Protein AF-A0A2J8AGR5-F1 (afdb_monomer)

pLDDT: mean 71.55, std 21.74, range [37.62, 98.44]

Organism: NCBI:txid47790

Structure (mmCIF, N/CA/C/O backbone):
data_AF-A0A2J8AGR5-F1
#
_entry.id   AF-A0A2J8AGR5-F1
#
loop_
_atom_site.group_PDB
_atom_site.id
_atom_site.type_symbol
_atom_site.label_atom_id
_atom_site.label_alt_id
_atom_site.label_comp_id
_atom_site.label_asym_id
_atom_site.label_entity_id
_atom_site.label_seq_id
_atom_site.pdbx_PDB_ins_code
_atom_site.Cartn_x
_atom_site.Cartn_y
_atom_site.Cartn_z
_atom_site.occupancy
_atom_site.B_iso_or_equiv
_atom_site.auth_seq_id
_atom_site.auth_comp_id
_atom_site.auth_asym_id
_atom_site.auth_atom_id
_atom_site.pdbx_PDB_model_num
ATOM 1 N N . MET A 1 1 ? -5.361 -20.794 -7.717 1.00 69.25 1 MET A N 1
ATOM 2 C CA . MET A 1 1 ? -6.299 -20.063 -6.842 1.00 69.25 1 MET A CA 1
ATOM 3 C C . MET A 1 1 ? -5.503 -18.900 -6.281 1.00 69.25 1 MET A C 1
ATOM 5 O O . MET A 1 1 ? -4.416 -19.164 -5.792 1.00 69.25 1 MET A O 1
ATOM 9 N N . LEU A 1 2 ? -5.941 -17.660 -6.495 1.00 85.06 2 LEU A N 1
ATOM 10 C CA . LEU A 1 2 ? -5.257 -16.478 -5.957 1.00 85.06 2 LEU A CA 1
ATOM 11 C C . LEU A 1 2 ? -5.668 -16.332 -4.493 1.00 85.06 2 LEU A C 1
ATOM 13 O O . LEU A 1 2 ? -6.870 -16.344 -4.221 1.00 85.06 2 LEU A O 1
ATOM 17 N N . ASP A 1 3 ? -4.706 -16.234 -3.579 1.00 92.38 3 ASP A N 1
ATOM 18 C CA . ASP A 1 3 ? -5.007 -15.947 -2.180 1.00 92.38 3 ASP A CA 1
ATOM 19 C C . ASP A 1 3 ? -4.899 -14.443 -1.919 1.00 92.38 3 ASP A C 1
ATOM 21 O O . ASP A 1 3 ? -4.180 -13.721 -2.606 1.00 92.38 3 ASP A O 1
ATOM 25 N N . SER A 1 4 ? -5.632 -13.937 -0.928 1.00 92.44 4 SER A N 1
ATOM 26 C CA . SER A 1 4 ? -5.557 -12.506 -0.622 1.00 92.44 4 SER A CA 1
ATOM 27 C C . SER A 1 4 ? -4.210 -12.105 -0.024 1.00 92.44 4 SER A C 1
ATOM 29 O O . SER A 1 4 ? -3.857 -10.934 -0.114 1.00 92.44 4 SER A O 1
ATOM 31 N N . SER A 1 5 ? -3.491 -13.044 0.609 1.00 93.81 5 SER A N 1
ATOM 32 C CA . SER A 1 5 ? -2.201 -12.757 1.248 1.00 93.81 5 SER A CA 1
ATOM 33 C C . SER A 1 5 ? -1.113 -12.361 0.248 1.00 93.81 5 SER A C 1
ATOM 35 O O . SER A 1 5 ? -0.195 -11.622 0.602 1.00 93.81 5 SER A O 1
ATOM 37 N N . ASP A 1 6 ? -1.269 -12.740 -1.026 1.00 94.38 6 ASP A N 1
ATOM 38 C CA . ASP A 1 6 ? -0.407 -12.294 -2.127 1.00 94.38 6 ASP A CA 1
ATOM 39 C C . ASP A 1 6 ? -0.485 -10.771 -2.361 1.00 94.38 6 ASP A C 1
ATOM 41 O O . ASP A 1 6 ? 0.361 -10.199 -3.047 1.00 94.38 6 ASP A O 1
ATOM 45 N N . TYR A 1 7 ? -1.496 -10.108 -1.790 1.00 97.00 7 TYR A N 1
ATOM 46 C CA . TYR A 1 7 ? -1.761 -8.677 -1.918 1.00 97.00 7 TYR A CA 1
ATOM 47 C C . TYR A 1 7 ? -1.724 -7.948 -0.570 1.00 97.00 7 TYR A C 1
ATOM 49 O O . TYR A 1 7 ? -2.359 -6.899 -0.401 1.00 97.00 7 TYR A O 1
ATOM 57 N N . ASP A 1 8 ? -1.010 -8.500 0.409 1.00 97.56 8 ASP A N 1
ATOM 58 C CA . ASP A 1 8 ? -0.819 -7.854 1.698 1.00 97.56 8 ASP A CA 1
ATOM 59 C C . ASP A 1 8 ? 0.309 -6.820 1.640 1.00 97.56 8 ASP A C 1
ATOM 61 O O . ASP A 1 8 ? 1.436 -7.073 1.216 1.00 97.56 8 ASP A O 1
ATOM 65 N N . CYS A 1 9 ? 0.028 -5.626 2.154 1.00 98.25 9 CYS A N 1
ATOM 66 C CA . CYS A 1 9 ? 1.031 -4.589 2.306 1.00 98.25 9 CYS A CA 1
ATOM 67 C C . CYS A 1 9 ? 2.119 -5.048 3.280 1.00 98.25 9 CYS A C 1
ATOM 69 O O . CYS A 1 9 ? 1.849 -5.251 4.462 1.00 98.25 9 CYS A O 1
ATOM 71 N N . SER A 1 10 ? 3.379 -5.063 2.851 1.00 96.25 10 SER A N 1
ATOM 72 C CA . SER A 1 10 ? 4.482 -5.529 3.702 1.00 96.25 10 SER A CA 1
ATOM 73 C C . SER A 1 10 ? 4.785 -4.644 4.925 1.00 96.25 10 SER A C 1
ATOM 75 O O . SER A 1 10 ? 5.598 -5.018 5.766 1.00 96.25 10 SER A O 1
ATOM 77 N N . ILE A 1 11 ? 4.196 -3.443 5.008 1.00 96.50 11 ILE A N 1
ATOM 78 C CA . ILE A 1 11 ? 4.355 -2.528 6.151 1.00 96.50 11 ILE A CA 1
ATOM 79 C C . ILE A 1 11 ? 3.305 -2.826 7.222 1.00 96.50 11 ILE A C 1
ATOM 81 O O . ILE A 1 11 ? 3.647 -2.936 8.394 1.00 96.50 11 ILE A O 1
ATOM 85 N N . CYS A 1 12 ? 2.028 -2.924 6.836 1.00 96.94 12 CYS A N 1
ATOM 86 C CA . CYS A 1 12 ? 0.931 -3.130 7.789 1.00 96.94 12 CYS A CA 1
ATOM 87 C C . CYS A 1 12 ? 0.424 -4.573 7.872 1.00 96.94 12 CYS A C 1
ATOM 89 O O . CYS A 1 12 ? -0.425 -4.838 8.714 1.00 96.94 12 CYS A O 1
ATOM 91 N N . GLN A 1 13 ? 0.954 -5.475 7.040 1.00 96.50 13 GLN A N 1
ATOM 92 C CA . GLN A 1 13 ? 0.619 -6.902 6.992 1.00 96.50 13 GLN A CA 1
ATOM 93 C C . GLN A 1 13 ? -0.892 -7.130 6.849 1.00 96.50 13 GLN A C 1
ATOM 95 O O . GLN A 1 13 ? -1.508 -7.893 7.583 1.00 96.50 13 GLN A O 1
ATOM 100 N N . SER A 1 14 ? -1.520 -6.367 5.959 1.00 97.31 14 SER A N 1
ATOM 101 C CA . SER A 1 14 ? -2.949 -6.467 5.655 1.00 97.31 14 SER A CA 1
ATOM 102 C C . SER A 1 14 ? -3.178 -6.123 4.193 1.00 97.31 14 SER A C 1
ATOM 104 O O . SER A 1 14 ? -2.362 -5.395 3.615 1.00 97.31 14 SER A O 1
ATOM 106 N N . LEU A 1 15 ? -4.324 -6.544 3.654 1.00 97.94 15 LEU A N 1
ATOM 107 C CA . LEU A 1 15 ? -4.713 -6.286 2.272 1.00 97.94 15 LEU A CA 1
ATOM 108 C C . LEU A 1 15 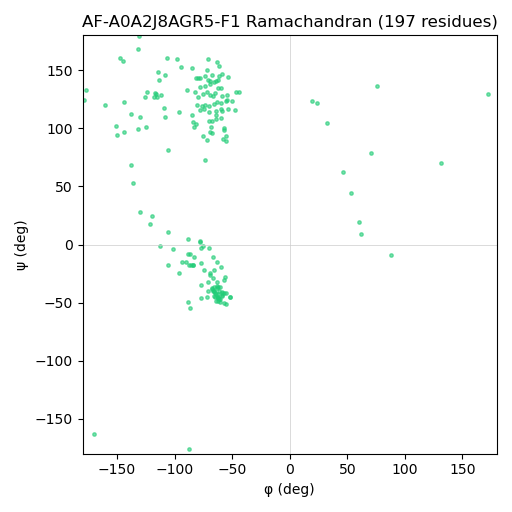? -4.495 -4.817 1.890 1.00 97.94 15 LEU A C 1
ATOM 110 O O . LEU A 1 15 ? -4.892 -3.898 2.620 1.00 97.94 15 LEU A O 1
ATOM 114 N N . LEU A 1 16 ? -3.850 -4.605 0.744 1.00 98.44 16 LEU A N 1
ATOM 115 C CA . LEU A 1 16 ? -3.555 -3.280 0.214 1.00 98.44 16 LEU A CA 1
ATOM 116 C C . LEU A 1 16 ? -4.824 -2.420 0.093 1.00 98.44 16 LEU A C 1
ATOM 118 O O . LEU A 1 16 ? -5.804 -2.801 -0.543 1.00 98.44 16 LEU A O 1
ATOM 122 N N . LEU A 1 17 ? -4.766 -1.205 0.641 1.00 98.06 17 LEU A N 1
ATOM 123 C CA . LEU A 1 17 ? -5.737 -0.143 0.381 1.00 98.06 17 LEU A CA 1
ATOM 124 C C . LEU A 1 17 ? -5.045 1.023 -0.309 1.00 98.06 17 LEU A C 1
ATOM 126 O O . LEU A 1 17 ? -4.014 1.502 0.169 1.00 98.06 17 LEU A O 1
ATOM 130 N N . ASP A 1 18 ? -5.643 1.474 -1.414 1.00 98.25 18 ASP A N 1
ATOM 131 C CA . ASP A 1 18 ? -5.062 2.479 -2.306 1.00 98.25 18 ASP A CA 1
ATOM 132 C C . ASP A 1 18 ? -3.586 2.148 -2.614 1.00 98.25 18 ASP A C 1
ATOM 134 O O . ASP A 1 18 ? -2.679 2.878 -2.203 1.00 98.25 18 ASP A O 1
ATOM 138 N N . PRO A 1 19 ? -3.331 0.995 -3.265 1.00 98.38 19 PRO A N 1
ATOM 139 C CA . PRO A 1 19 ? -1.990 0.478 -3.486 1.00 98.38 19 PRO A CA 1
ATOM 140 C C . PRO A 1 19 ? -1.135 1.452 -4.289 1.00 98.38 19 PRO A C 1
ATOM 142 O O . PRO A 1 19 ? -1.540 1.957 -5.333 1.00 98.38 19 PRO A O 1
ATOM 145 N N . VAL A 1 20 ? 0.089 1.652 -3.833 1.00 98.25 20 VAL A N 1
ATOM 146 C CA . VAL A 1 20 ? 1.143 2.414 -4.489 1.00 98.25 20 VAL A CA 1
ATOM 147 C C . VAL A 1 20 ? 2.223 1.437 -4.919 1.00 98.25 20 VAL A C 1
ATOM 149 O O . VAL A 1 20 ? 2.709 0.678 -4.085 1.00 98.25 20 VAL A O 1
ATOM 152 N N . VAL A 1 21 ? 2.628 1.485 -6.189 1.00 97.56 21 VAL A N 1
ATOM 153 C CA . VAL A 1 21 ? 3.670 0.605 -6.739 1.00 97.56 21 VAL A CA 1
ATOM 154 C C . VAL A 1 21 ? 4.920 1.429 -7.017 1.00 97.56 21 VAL A C 1
ATOM 156 O O . VAL A 1 21 ? 4.898 2.361 -7.821 1.00 97.56 21 VAL A O 1
ATOM 159 N N . GLY A 1 22 ? 6.018 1.103 -6.337 1.00 96.12 22 GLY A N 1
ATOM 160 C CA . GLY A 1 22 ? 7.305 1.742 -6.600 1.00 96.12 22 GLY A CA 1
ATOM 161 C C . GLY A 1 22 ? 7.899 1.296 -7.944 1.00 96.12 22 GLY A C 1
ATOM 162 O O . GLY A 1 22 ? 7.588 0.204 -8.417 1.00 96.12 22 GLY A O 1
ATOM 163 N N . PRO A 1 23 ? 8.843 2.054 -8.534 1.00 96.56 23 PRO A N 1
ATOM 164 C CA . PRO A 1 23 ? 9.552 1.634 -9.752 1.00 96.56 23 PRO A CA 1
ATOM 165 C C . PRO A 1 23 ? 10.329 0.317 -9.575 1.00 96.56 23 PRO A C 1
ATOM 167 O O . PRO A 1 23 ? 10.651 -0.357 -10.545 1.00 96.56 23 PRO A O 1
ATOM 170 N N . CYS A 1 24 ? 10.610 -0.074 -8.329 1.00 97.44 24 CYS A N 1
ATOM 171 C CA . CYS A 1 24 ? 11.187 -1.368 -7.976 1.00 97.44 24 CYS A CA 1
ATOM 172 C C . CYS A 1 24 ? 10.195 -2.548 -7.997 1.00 97.44 24 CYS A C 1
ATOM 174 O O . CYS A 1 24 ? 10.607 -3.664 -7.704 1.00 97.44 24 CYS A O 1
ATOM 176 N N . GLY A 1 25 ? 8.909 -2.309 -8.267 1.00 96.62 25 GLY A N 1
ATOM 177 C CA . GLY A 1 25 ? 7.865 -3.335 -8.344 1.00 96.62 25 GLY A CA 1
ATOM 178 C C . GLY A 1 25 ? 7.170 -3.688 -7.026 1.00 96.62 25 GLY A C 1
ATOM 179 O O . GLY A 1 25 ? 6.165 -4.379 -7.069 1.00 96.62 25 GLY A O 1
ATOM 180 N N . HIS A 1 26 ? 7.655 -3.208 -5.877 1.00 97.81 26 HIS A N 1
ATOM 181 C CA . HIS A 1 26 ? 7.002 -3.437 -4.584 1.00 97.81 26 HIS A CA 1
ATOM 182 C C . HIS A 1 26 ? 5.816 -2.502 -4.344 1.00 97.81 26 HIS A C 1
ATOM 184 O O . HIS A 1 26 ? 5.879 -1.305 -4.654 1.00 97.81 26 HIS A O 1
ATOM 190 N N . ASP A 1 27 ? 4.792 -3.054 -3.709 1.00 97.56 27 ASP A N 1
ATOM 191 C CA . ASP A 1 27 ? 3.504 -2.434 -3.440 1.00 97.56 27 ASP A CA 1
ATOM 192 C C . ASP A 1 27 ? 3.250 -2.189 -1.942 1.00 97.56 27 ASP A C 1
ATOM 194 O O . ASP A 1 27 ? 3.628 -2.956 -1.055 1.00 97.56 27 ASP A O 1
ATOM 198 N N . PHE A 1 28 ? 2.624 -1.049 -1.647 1.00 98.38 28 PHE A N 1
ATOM 199 C CA . PHE A 1 28 ? 2.307 -0.615 -0.286 1.00 98.38 28 PHE A CA 1
ATOM 200 C C . PHE A 1 28 ? 0.978 0.135 -0.258 1.00 98.38 28 PHE A C 1
ATOM 202 O O . PHE A 1 28 ? 0.585 0.734 -1.256 1.00 98.38 28 PHE A O 1
ATOM 209 N N . CYS A 1 29 ? 0.308 0.207 0.894 1.00 98.44 29 CYS A N 1
ATOM 210 C CA . CYS A 1 29 ? -0.802 1.149 1.051 1.00 98.44 29 CYS A CA 1
ATOM 211 C C . CYS A 1 29 ? -0.282 2.590 0.937 1.00 98.44 29 CYS A C 1
ATOM 213 O O . CYS A 1 29 ? 0.752 2.913 1.535 1.00 98.44 29 CYS A O 1
ATOM 215 N N . ALA A 1 30 ? -1.031 3.479 0.278 1.00 97.38 30 ALA A N 1
ATOM 216 C CA . ALA A 1 30 ? -0.670 4.897 0.167 1.00 97.38 30 ALA A CA 1
ATOM 217 C C . ALA A 1 30 ? -0.359 5.539 1.532 1.00 97.38 30 ALA A C 1
ATOM 219 O O . ALA A 1 30 ? 0.667 6.196 1.708 1.00 97.38 30 ALA A O 1
ATOM 220 N N . ALA A 1 31 ? -1.199 5.279 2.538 1.00 96.25 31 ALA A N 1
ATOM 221 C CA . ALA A 1 31 ? -0.989 5.793 3.892 1.00 96.25 31 ALA A CA 1
ATOM 222 C C . ALA A 1 31 ? 0.296 5.252 4.548 1.00 96.25 31 ALA A C 1
ATOM 224 O O . ALA A 1 31 ? 0.967 5.976 5.282 1.00 96.25 31 ALA A O 1
ATOM 225 N N . CYS A 1 32 ? 0.657 3.993 4.282 1.00 96.88 32 CYS A N 1
ATOM 226 C CA . CYS A 1 32 ? 1.835 3.362 4.873 1.00 96.88 32 CYS A CA 1
ATOM 227 C C . CYS A 1 32 ? 3.131 3.932 4.294 1.00 96.88 32 CYS A C 1
ATOM 229 O O . CYS A 1 32 ? 4.040 4.263 5.055 1.00 96.88 32 CYS A O 1
ATOM 231 N N . ILE A 1 33 ? 3.213 4.091 2.970 1.00 95.88 33 ILE A N 1
ATOM 232 C CA . ILE A 1 33 ? 4.413 4.660 2.348 1.00 95.88 33 ILE A CA 1
ATOM 233 C C . ILE A 1 33 ? 4.551 6.161 2.638 1.00 95.88 33 ILE A C 1
ATOM 235 O O . ILE A 1 33 ? 5.666 6.647 2.829 1.00 95.88 33 ILE A O 1
ATOM 239 N N . LEU A 1 34 ? 3.435 6.885 2.776 1.00 93.69 34 LEU A N 1
ATOM 240 C CA . LEU A 1 34 ? 3.453 8.281 3.207 1.00 93.69 34 LEU A CA 1
ATOM 241 C C . LEU A 1 34 ? 3.989 8.409 4.640 1.00 93.69 34 LEU A C 1
ATOM 243 O O . LEU A 1 34 ? 4.911 9.186 4.877 1.00 93.69 34 LEU A O 1
ATOM 247 N N . ALA A 1 35 ? 3.492 7.600 5.580 1.00 93.38 35 ALA A N 1
ATOM 248 C CA . ALA A 1 35 ? 4.001 7.588 6.951 1.00 93.38 35 ALA A CA 1
ATOM 249 C C . ALA A 1 35 ? 5.490 7.205 7.026 1.00 93.38 35 ALA A C 1
ATOM 251 O O . ALA A 1 35 ? 6.228 7.769 7.833 1.00 93.38 35 ALA A O 1
ATOM 252 N N . TRP A 1 36 ? 5.939 6.281 6.171 1.00 92.81 36 TRP A N 1
ATOM 253 C CA . TRP A 1 36 ? 7.353 5.933 6.025 1.00 92.81 36 TRP A CA 1
ATOM 254 C C . TRP A 1 36 ? 8.189 7.125 5.540 1.00 92.81 36 TRP A C 1
ATOM 256 O O . TRP A 1 36 ? 9.242 7.417 6.107 1.00 92.81 36 TRP A O 1
ATOM 266 N N . SER A 1 37 ? 7.699 7.857 4.535 1.00 89.69 37 SER A N 1
ATOM 267 C CA . SER A 1 37 ? 8.383 9.048 4.021 1.00 89.69 37 SER A CA 1
ATOM 268 C C . SER A 1 37 ? 8.495 10.167 5.055 1.00 89.69 37 SER A C 1
ATOM 270 O O . SER A 1 37 ? 9.552 10.783 5.156 1.00 89.69 37 SER A O 1
ATOM 272 N N . ALA A 1 38 ? 7.464 10.365 5.883 1.00 88.88 38 ALA A N 1
ATOM 273 C CA . ALA A 1 38 ? 7.454 11.385 6.930 1.00 88.88 38 ALA A CA 1
ATOM 274 C C . ALA A 1 38 ? 8.480 11.115 8.046 1.00 88.88 38 ALA A C 1
ATOM 276 O O . ALA A 1 38 ? 8.985 12.048 8.662 1.00 88.88 38 ALA A O 1
ATOM 277 N N . GLN A 1 39 ? 8.807 9.845 8.301 1.00 85.31 39 GLN A N 1
ATOM 278 C CA . GLN A 1 39 ? 9.798 9.444 9.307 1.00 85.31 39 GLN A CA 1
ATOM 279 C C . GLN A 1 39 ? 11.240 9.480 8.777 1.00 85.31 39 GLN A C 1
ATOM 281 O O . GLN A 1 39 ? 12.194 9.471 9.556 1.00 85.31 39 GLN A O 1
ATOM 286 N N . SER A 1 40 ? 11.427 9.503 7.456 1.00 79.88 40 SER A N 1
ATOM 287 C CA . SER A 1 40 ? 12.750 9.479 6.842 1.00 79.88 40 SER A CA 1
ATOM 288 C C . SER A 1 40 ? 13.345 10.886 6.770 1.00 79.88 40 SER A C 1
ATOM 290 O O . SER A 1 40 ? 13.019 11.665 5.882 1.00 79.88 40 SER A O 1
ATOM 292 N N . SER A 1 41 ? 14.315 11.185 7.637 1.00 73.62 41 SER A N 1
ATOM 293 C CA . SER A 1 41 ? 15.107 12.429 7.589 1.00 73.62 41 SER A CA 1
ATOM 294 C C . SER A 1 41 ? 16.084 12.512 6.403 1.00 73.62 41 SER A C 1
ATOM 296 O O . SER A 1 41 ? 16.784 13.510 6.231 1.00 73.62 41 SER A O 1
ATOM 298 N N . LYS A 1 42 ? 16.177 11.457 5.581 1.00 72.19 42 LYS A N 1
ATOM 299 C CA . LYS A 1 42 ? 17.089 11.400 4.433 1.00 72.19 42 LYS A CA 1
ATOM 300 C C . LYS A 1 42 ? 16.560 12.181 3.237 1.00 72.19 42 LYS A C 1
ATOM 302 O O . LYS A 1 42 ? 15.389 12.103 2.888 1.00 72.19 42 LYS A O 1
ATOM 307 N N . SER A 1 43 ? 17.496 12.817 2.529 1.00 66.69 43 SER A N 1
ATOM 308 C CA . SER A 1 43 ? 17.246 13.523 1.264 1.00 66.69 43 SER A CA 1
ATOM 309 C C . SER A 1 43 ? 16.600 12.633 0.186 1.00 66.69 43 SER A C 1
ATOM 311 O O . SER A 1 43 ? 15.847 13.140 -0.646 1.00 66.69 43 SER A O 1
ATOM 313 N N . ALA A 1 44 ? 16.839 11.314 0.233 1.00 74.81 44 ALA A N 1
ATOM 314 C CA . ALA A 1 44 ? 16.262 10.327 -0.677 1.00 74.81 44 ALA A CA 1
ATOM 315 C C . ALA A 1 44 ? 15.337 9.343 0.058 1.00 74.81 44 ALA A C 1
ATOM 317 O O . ALA A 1 44 ? 15.754 8.691 1.021 1.00 74.81 44 ALA A O 1
ATOM 318 N N . LEU A 1 45 ? 14.101 9.209 -0.436 1.00 87.38 45 LEU A N 1
ATOM 319 C CA . LEU A 1 45 ? 13.150 8.189 -0.001 1.00 87.38 45 LEU A CA 1
ATOM 320 C C . LEU A 1 45 ? 13.562 6.833 -0.589 1.00 87.38 45 LEU A C 1
ATOM 322 O O . LEU A 1 45 ? 13.803 6.719 -1.788 1.00 87.38 45 LEU A O 1
ATOM 326 N N . GLY A 1 46 ? 13.655 5.805 0.251 1.00 92.75 46 GLY A N 1
ATOM 327 C CA . GLY A 1 46 ? 13.985 4.443 -0.173 1.00 92.75 46 GLY A CA 1
ATOM 328 C C . GLY A 1 46 ? 12.828 3.478 0.053 1.00 92.75 46 GLY A C 1
ATOM 329 O O . GLY A 1 46 ? 12.075 3.625 1.016 1.00 92.75 46 GLY A O 1
ATOM 330 N N . CYS A 1 47 ? 12.716 2.468 -0.810 1.00 95.62 47 CYS A N 1
ATOM 331 C CA . CYS A 1 47 ? 11.760 1.375 -0.663 1.00 95.62 47 CYS A CA 1
ATOM 332 C C . CYS A 1 47 ? 11.991 0.631 0.668 1.00 95.62 47 CYS A C 1
ATOM 334 O O . CYS A 1 47 ? 13.116 0.180 0.904 1.00 95.62 47 CYS A O 1
ATOM 336 N N . PRO A 1 48 ? 10.959 0.444 1.513 1.00 94.62 48 PRO A N 1
ATOM 337 C CA . PRO A 1 48 ? 11.079 -0.290 2.776 1.00 94.62 48 PRO A CA 1
ATOM 338 C C . PRO A 1 48 ? 11.593 -1.730 2.627 1.00 94.62 48 PRO A C 1
ATOM 340 O O . PRO A 1 48 ? 12.273 -2.229 3.518 1.00 94.62 48 PRO A O 1
ATOM 343 N N . LEU A 1 49 ? 11.301 -2.387 1.497 1.00 95.38 49 LEU A N 1
ATOM 344 C CA . LEU A 1 49 ? 11.668 -3.785 1.253 1.00 95.38 49 LEU A CA 1
ATOM 345 C C . LEU A 1 49 ? 13.071 -3.938 0.666 1.00 95.38 49 LEU A C 1
ATOM 347 O O . LEU A 1 49 ? 13.910 -4.650 1.214 1.00 95.38 49 LEU A O 1
ATOM 351 N N . CYS A 1 50 ? 13.348 -3.260 -0.449 1.00 96.50 50 CYS A N 1
ATOM 352 C CA . CYS A 1 50 ? 14.580 -3.478 -1.212 1.00 96.50 50 CYS A CA 1
ATOM 353 C C . CYS A 1 50 ? 15.554 -2.298 -1.194 1.00 96.50 50 CYS A C 1
ATOM 355 O O . CYS A 1 50 ? 16.624 -2.386 -1.790 1.00 96.50 50 CYS A O 1
ATOM 357 N N . ARG A 1 51 ? 15.201 -1.191 -0.525 1.00 93.75 51 ARG A N 1
ATOM 358 C CA . ARG A 1 51 ? 16.006 0.042 -0.415 1.00 93.75 51 ARG A CA 1
ATOM 359 C C . ARG A 1 51 ? 16.295 0.755 -1.740 1.00 93.75 51 ARG A C 1
ATOM 361 O O . ARG A 1 51 ? 17.066 1.711 -1.745 1.00 93.75 51 ARG A O 1
ATOM 368 N N . ALA A 1 52 ? 15.671 0.333 -2.841 1.00 95.25 52 ALA A N 1
ATOM 369 C CA . ALA A 1 52 ? 15.735 1.046 -4.113 1.00 95.25 52 ALA A CA 1
ATOM 370 C C . ALA A 1 52 ? 15.205 2.484 -3.951 1.00 95.25 52 ALA A C 1
ATOM 372 O O . ALA A 1 52 ? 14.293 2.697 -3.144 1.00 95.25 52 ALA A O 1
ATOM 373 N N . PRO A 1 53 ? 15.753 3.464 -4.689 1.00 93.56 53 PRO A N 1
ATOM 374 C CA . PRO A 1 53 ? 15.284 4.840 -4.617 1.00 93.56 53 PRO A CA 1
ATOM 375 C C . PRO A 1 53 ? 13.821 4.926 -5.062 1.00 93.56 53 PRO A C 1
ATOM 377 O O . PRO A 1 53 ? 13.429 4.339 -6.071 1.00 93.56 53 PRO A O 1
ATOM 380 N N . LEU A 1 54 ? 13.023 5.661 -4.296 1.00 93.75 54 LEU A N 1
ATOM 381 C CA . LEU A 1 54 ? 11.645 5.991 -4.623 1.00 93.75 54 LEU A CA 1
ATOM 382 C C . LEU A 1 54 ? 11.541 7.477 -4.992 1.00 93.75 54 LEU A C 1
ATOM 384 O O . LEU A 1 54 ? 12.255 8.303 -4.412 1.00 93.75 54 LEU A O 1
ATOM 388 N N . PRO A 1 55 ? 10.655 7.839 -5.935 1.00 91.69 55 PRO A N 1
ATOM 389 C CA . PRO A 1 55 ? 10.342 9.237 -6.194 1.00 91.69 55 PRO A CA 1
ATOM 390 C C . PRO A 1 55 ? 9.706 9.885 -4.954 1.00 91.69 55 PRO A C 1
ATOM 392 O O . PRO A 1 55 ? 9.149 9.199 -4.095 1.00 91.69 55 PRO A O 1
ATOM 395 N N . ARG A 1 56 ? 9.797 11.219 -4.856 1.00 86.38 56 ARG A N 1
ATOM 396 C CA . ARG A 1 56 ? 9.190 11.980 -3.745 1.00 86.38 56 ARG A CA 1
ATOM 397 C C . ARG A 1 56 ? 7.669 11.853 -3.723 1.00 86.38 56 ARG A C 1
ATOM 399 O O . ARG A 1 56 ? 7.075 11.857 -2.652 1.00 86.38 56 ARG A O 1
ATOM 406 N N . GLU A 1 57 ? 7.074 11.722 -4.902 1.00 89.62 57 GLU A N 1
ATOM 407 C CA . GLU A 1 57 ? 5.643 11.555 -5.098 1.00 89.62 57 GLU A CA 1
ATOM 408 C C . GLU A 1 57 ? 5.385 10.197 -5.736 1.00 89.62 57 GLU A C 1
ATOM 410 O O . GLU A 1 57 ? 6.015 9.818 -6.725 1.00 89.62 57 GLU A O 1
ATOM 415 N N . LEU A 1 58 ? 4.455 9.455 -5.148 1.00 93.25 58 LEU A N 1
ATOM 416 C CA . LEU A 1 58 ? 4.031 8.154 -5.629 1.00 93.25 58 LEU A CA 1
ATOM 417 C C . LEU A 1 58 ? 2.515 8.170 -5.812 1.00 93.25 58 LEU A C 1
ATOM 419 O O . LEU A 1 58 ? 1.775 8.522 -4.894 1.00 93.25 58 LEU A O 1
ATOM 423 N N . GLY A 1 59 ? 2.063 7.782 -7.002 1.00 96.00 59 GLY A N 1
ATOM 424 C CA . GLY A 1 59 ? 0.645 7.692 -7.331 1.00 96.00 59 GLY A CA 1
ATOM 425 C C . GLY A 1 59 ? 0.028 6.360 -6.911 1.00 96.00 59 GLY A C 1
ATOM 426 O O . GLY A 1 59 ? 0.695 5.323 -6.888 1.00 96.00 59 GLY A O 1
ATOM 427 N N . VAL A 1 60 ? -1.274 6.385 -6.627 1.00 98.12 60 VAL A N 1
ATOM 428 C CA . VAL A 1 60 ? -2.065 5.164 -6.439 1.00 98.12 60 VAL A CA 1
ATOM 429 C C . VAL A 1 60 ? -2.200 4.441 -7.779 1.00 98.12 60 VAL A C 1
ATOM 431 O O . VAL A 1 60 ? -2.624 5.022 -8.779 1.00 98.12 60 VAL A O 1
ATOM 434 N N . CYS A 1 61 ? -1.875 3.152 -7.798 1.00 98.12 61 CYS A N 1
ATOM 435 C CA . CYS A 1 61 ? -2.081 2.274 -8.938 1.00 98.12 61 CYS A CA 1
ATOM 436 C C . CYS A 1 61 ? -3.565 1.908 -9.041 1.00 98.12 61 CYS A C 1
ATOM 438 O O . CYS A 1 61 ? -4.039 0.949 -8.430 1.00 98.12 61 CYS A O 1
ATOM 440 N N . VAL A 1 62 ? -4.297 2.685 -9.840 1.00 98.38 62 VAL A N 1
ATOM 441 C CA . VAL A 1 62 ? -5.742 2.522 -10.070 1.00 98.38 62 VAL A CA 1
ATOM 442 C C . VAL A 1 62 ? -6.094 1.089 -10.483 1.00 98.38 62 VAL A C 1
ATOM 444 O O . VAL A 1 62 ? -6.978 0.484 -9.886 1.00 98.38 62 VAL A O 1
ATOM 447 N N . ARG A 1 63 ? -5.324 0.506 -11.412 1.00 98.44 63 ARG A N 1
ATOM 448 C CA . ARG A 1 63 ? -5.531 -0.870 -11.887 1.00 98.44 63 ARG A CA 1
ATOM 449 C C . ARG A 1 63 ? -5.452 -1.909 -10.771 1.00 98.44 63 ARG A C 1
ATOM 451 O O . ARG A 1 63 ? -6.253 -2.840 -10.744 1.00 98.44 63 ARG A O 1
ATOM 458 N N . LEU A 1 64 ? -4.476 -1.780 -9.870 1.00 98.06 64 LEU A N 1
ATOM 459 C CA . LEU A 1 64 ? -4.325 -2.726 -8.766 1.00 98.06 64 LEU A CA 1
ATOM 460 C C . LEU A 1 64 ? -5.451 -2.538 -7.745 1.00 98.06 64 LEU A C 1
ATOM 462 O O . LEU A 1 64 ? -6.022 -3.525 -7.303 1.00 98.06 64 LEU A O 1
ATOM 466 N N . ARG A 1 65 ? -5.844 -1.295 -7.442 1.00 98.31 65 ARG A N 1
ATOM 467 C CA . ARG A 1 65 ? -7.003 -1.016 -6.577 1.00 98.31 65 ARG A CA 1
ATOM 468 C C . ARG A 1 65 ? -8.279 -1.687 -7.090 1.00 98.31 65 ARG A C 1
ATOM 470 O O . ARG A 1 65 ? -8.924 -2.402 -6.334 1.00 98.31 65 ARG A O 1
ATOM 477 N N . GLU A 1 66 ? -8.608 -1.486 -8.364 1.00 98.38 66 GLU A N 1
ATOM 478 C CA . GLU A 1 66 ? -9.796 -2.080 -8.994 1.00 98.38 66 GLU A CA 1
ATOM 479 C C . GLU A 1 66 ? -9.727 -3.611 -8.984 1.00 98.38 66 GLU A C 1
ATOM 481 O O . GLU A 1 66 ? -10.709 -4.281 -8.678 1.00 98.38 66 GLU A O 1
ATOM 486 N N . THR A 1 67 ? -8.543 -4.175 -9.242 1.00 98.00 67 THR A N 1
ATOM 487 C CA . THR A 1 67 ? -8.323 -5.626 -9.169 1.00 98.00 67 THR A CA 1
ATOM 488 C C . THR A 1 67 ? -8.634 -6.167 -7.772 1.00 98.00 67 THR A C 1
ATOM 490 O O . THR A 1 67 ? -9.316 -7.180 -7.649 1.00 98.00 67 THR A O 1
ATOM 493 N N . LEU A 1 68 ? -8.192 -5.488 -6.711 1.00 98.12 68 LEU A N 1
ATOM 494 C CA . LEU A 1 68 ? -8.466 -5.905 -5.331 1.00 98.12 68 LEU A CA 1
ATOM 495 C C . LEU A 1 68 ? -9.949 -5.789 -4.971 1.00 98.12 68 LEU A C 1
ATOM 497 O O . LEU A 1 68 ? -10.476 -6.652 -4.272 1.00 98.12 68 LEU A O 1
ATOM 501 N N . GLU A 1 69 ? -10.627 -4.753 -5.466 1.00 98.00 69 GLU A N 1
ATOM 502 C CA . GLU A 1 69 ? -12.066 -4.557 -5.267 1.00 98.00 69 GLU A CA 1
ATOM 503 C C . GLU A 1 69 ? -12.898 -5.645 -5.956 1.00 98.00 69 GLU A C 1
ATOM 505 O O . GLU A 1 69 ? -13.891 -6.098 -5.390 1.00 98.00 69 GLU A O 1
ATOM 510 N N . VAL A 1 70 ? -12.471 -6.115 -7.131 1.00 97.81 70 VAL A N 1
ATOM 511 C CA . VAL A 1 70 ? -13.141 -7.206 -7.856 1.00 97.81 70 VAL A CA 1
ATOM 512 C C . VAL A 1 70 ? -12.829 -8.574 -7.247 1.00 97.81 70 VAL A C 1
ATOM 514 O O . VAL A 1 70 ? -13.737 -9.384 -7.072 1.00 97.81 70 VAL A O 1
ATOM 517 N N . LEU A 1 71 ? -11.561 -8.854 -6.932 1.00 97.12 71 LEU A N 1
ATOM 518 C CA . LEU A 1 71 ? -11.139 -10.176 -6.459 1.00 97.12 71 LEU A CA 1
ATOM 519 C C . LEU A 1 71 ? -11.503 -10.428 -4.990 1.00 97.12 71 LEU A C 1
ATOM 521 O O . LEU A 1 71 ? -11.834 -11.556 -4.629 1.00 97.12 71 LEU A O 1
ATOM 525 N N . PHE A 1 72 ? -11.454 -9.397 -4.139 1.00 97.94 72 PHE A N 1
ATOM 526 C CA . PHE A 1 72 ? -11.621 -9.533 -2.688 1.00 97.94 72 PHE A CA 1
ATOM 527 C C . PHE A 1 72 ? -12.542 -8.454 -2.083 1.00 97.94 72 PHE A C 1
ATOM 529 O O . PHE A 1 72 ? -12.168 -7.809 -1.096 1.00 97.94 72 PHE A O 1
ATOM 536 N N . PRO A 1 73 ? -13.773 -8.263 -2.601 1.00 97.50 73 PRO A N 1
ATOM 537 C CA . PRO A 1 73 ? -14.649 -7.153 -2.211 1.00 97.50 73 PRO A CA 1
ATOM 538 C C . PRO A 1 73 ? -14.935 -7.106 -0.704 1.00 97.50 73 PRO A C 1
ATOM 540 O O . PRO A 1 73 ? -14.895 -6.038 -0.092 1.00 97.50 73 PRO A O 1
ATOM 543 N N . GLN A 1 74 ? -15.174 -8.266 -0.082 1.00 97.62 74 GLN A N 1
ATOM 544 C CA . GLN A 1 74 ? -15.461 -8.359 1.354 1.00 97.62 74 GLN A CA 1
ATOM 545 C C . GLN A 1 74 ? -14.263 -7.925 2.209 1.00 97.62 74 GLN A C 1
ATOM 547 O O . GLN A 1 74 ? -14.428 -7.117 3.121 1.00 97.62 74 GLN A O 1
ATOM 552 N N . LYS A 1 75 ? -13.051 -8.389 1.875 1.00 97.62 75 LYS A N 1
ATOM 553 C CA . LYS A 1 75 ? -11.829 -8.041 2.618 1.00 97.62 75 LYS A CA 1
ATOM 554 C C . LYS A 1 75 ? -11.471 -6.565 2.464 1.00 97.62 75 LYS A C 1
ATOM 556 O O . LYS A 1 75 ? -11.064 -5.926 3.430 1.00 97.62 75 LYS A O 1
ATOM 561 N N . VAL A 1 76 ? -11.667 -5.993 1.273 1.00 98.31 76 VAL A N 1
ATOM 562 C CA . VAL A 1 76 ? -11.486 -4.548 1.059 1.00 98.31 76 VAL A CA 1
ATOM 563 C C . VAL A 1 76 ? -12.476 -3.748 1.911 1.00 98.31 76 VAL A C 1
ATOM 565 O O . VAL A 1 76 ? -12.074 -2.787 2.568 1.00 98.31 76 VAL A O 1
ATOM 568 N N . ALA A 1 77 ? -13.755 -4.136 1.935 1.00 98.25 77 ALA A N 1
ATOM 569 C CA . ALA A 1 77 ? -14.779 -3.450 2.722 1.00 98.25 77 ALA A CA 1
ATOM 570 C C . ALA A 1 77 ? -14.491 -3.504 4.232 1.00 98.25 77 ALA A C 1
ATOM 572 O O . ALA A 1 77 ? -14.536 -2.470 4.903 1.00 98.25 77 ALA A O 1
ATOM 573 N N . GLU A 1 78 ? -14.134 -4.680 4.751 1.00 97.75 78 GLU A N 1
ATOM 574 C CA . GLU A 1 78 ? -13.720 -4.869 6.144 1.00 97.75 78 GLU A CA 1
ATOM 575 C C . GLU A 1 78 ? -12.523 -3.979 6.484 1.00 97.75 78 GLU A C 1
ATOM 577 O O . GLU A 1 78 ? -12.583 -3.165 7.408 1.00 97.75 78 GLU A O 1
ATOM 582 N N . ARG A 1 79 ? -11.475 -4.022 5.656 1.00 97.31 79 ARG A N 1
ATOM 583 C CA . ARG A 1 79 ? -10.268 -3.230 5.882 1.00 97.31 79 ARG A CA 1
ATOM 584 C C . ARG A 1 79 ? -10.534 -1.722 5.861 1.00 97.31 79 ARG A C 1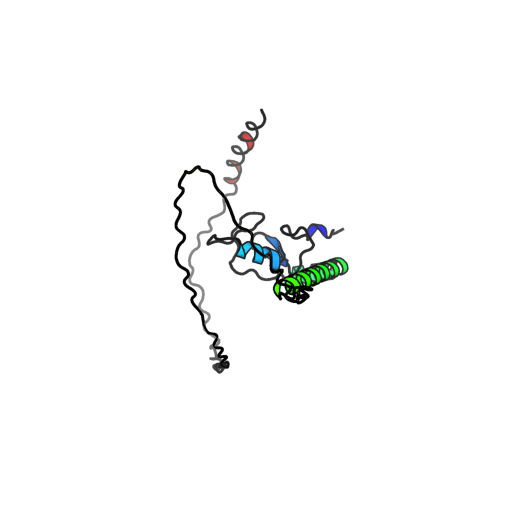
ATOM 586 O O . ARG A 1 79 ? -9.928 -0.971 6.632 1.00 97.31 79 ARG A O 1
ATOM 593 N N . ARG A 1 80 ? -11.442 -1.250 4.998 1.00 97.25 80 ARG A N 1
ATOM 594 C CA . ARG A 1 80 ? -11.876 0.160 4.964 1.00 97.25 80 ARG A CA 1
ATOM 595 C C . ARG A 1 80 ? -12.611 0.547 6.252 1.00 97.25 80 ARG A C 1
ATOM 597 O O . ARG A 1 80 ? -12.327 1.618 6.793 1.00 97.25 80 ARG A O 1
ATOM 604 N N . LYS A 1 81 ? -13.488 -0.322 6.767 1.00 97.69 81 LYS A N 1
ATOM 605 C CA . LYS A 1 81 ? -14.207 -0.116 8.033 1.00 97.69 81 LYS A CA 1
ATOM 606 C C . LYS A 1 81 ? -13.245 -0.024 9.221 1.00 97.69 81 LYS A C 1
ATOM 608 O O . LYS A 1 81 ? -13.296 0.964 9.948 1.00 97.69 81 LYS A O 1
ATOM 613 N N . GLU A 1 82 ? -12.303 -0.960 9.348 1.00 95.94 82 GLU A N 1
ATOM 614 C CA . GLU A 1 82 ? -11.270 -0.934 10.398 1.00 95.94 82 GLU A CA 1
ATOM 615 C C . GLU A 1 82 ? -10.474 0.382 10.399 1.00 95.94 82 GLU A C 1
ATOM 617 O O . GLU A 1 82 ? -10.168 0.962 11.445 1.00 95.94 82 GLU A O 1
ATOM 622 N N . LEU A 1 83 ? -10.116 0.884 9.210 1.00 94.88 83 LEU A N 1
ATOM 623 C CA . LEU A 1 83 ? -9.417 2.162 9.083 1.00 94.88 83 LEU A CA 1
ATOM 624 C C . LEU A 1 83 ? -10.292 3.344 9.500 1.00 94.88 83 LEU A C 1
ATOM 626 O O . LEU A 1 83 ? -9.776 4.275 10.117 1.00 94.88 83 LEU A O 1
ATOM 630 N N . GLN A 1 84 ? -11.575 3.340 9.144 1.00 94.88 84 GLN A N 1
ATOM 631 C CA . GLN A 1 84 ? -12.513 4.399 9.511 1.00 94.88 84 GLN A CA 1
ATOM 632 C C . GLN A 1 84 ? -12.744 4.440 11.024 1.00 94.88 84 GLN A C 1
ATOM 634 O O . GLN A 1 84 ? -12.674 5.515 11.620 1.00 94.88 84 GLN A O 1
ATOM 639 N N . GLU A 1 85 ? -12.932 3.282 11.654 1.00 95.88 85 GLU A N 1
ATOM 640 C CA . GLU A 1 85 ? -13.075 3.159 13.106 1.00 95.88 85 GLU A CA 1
ATOM 641 C C . GLU A 1 85 ? -11.819 3.668 13.816 1.00 95.88 85 GLU A C 1
ATOM 643 O O . GLU A 1 85 ? -11.897 4.569 14.654 1.00 95.88 85 GLU A O 1
ATOM 648 N N . ARG A 1 86 ? -10.635 3.215 13.386 1.00 93.56 86 ARG A N 1
ATOM 649 C CA . ARG A 1 86 ? -9.356 3.700 13.921 1.00 93.56 86 ARG A CA 1
ATOM 650 C C . ARG A 1 86 ? -9.174 5.209 13.742 1.00 93.56 86 ARG A C 1
ATOM 652 O O . ARG A 1 86 ? -8.709 5.875 14.664 1.00 93.56 86 ARG A O 1
ATOM 659 N N . LYS A 1 87 ? -9.554 5.769 12.587 1.00 91.81 87 LYS A N 1
ATOM 660 C CA . LYS A 1 87 ? -9.523 7.224 12.351 1.00 91.81 87 LYS A CA 1
ATOM 661 C C . LYS A 1 87 ? -10.466 7.966 13.300 1.00 91.81 87 LYS A C 1
ATOM 663 O O . LYS A 1 87 ? -10.067 8.991 13.841 1.00 91.81 87 LYS A O 1
ATOM 668 N N . SER A 1 88 ? -11.673 7.446 13.534 1.00 93.44 88 SER A N 1
ATOM 669 C CA . SER A 1 88 ? -12.642 8.060 14.451 1.00 93.44 88 SER A CA 1
ATOM 670 C C . SER A 1 88 ? -12.166 8.044 15.908 1.00 93.44 88 SER A C 1
ATOM 672 O O . SER A 1 88 ? -12.276 9.058 16.594 1.00 93.44 88 SER A O 1
ATOM 674 N N . MET A 1 89 ? -11.536 6.951 16.352 1.00 91.56 89 MET A N 1
ATOM 675 C CA . MET A 1 89 ? -10.927 6.857 17.681 1.00 91.56 89 MET A CA 1
ATOM 676 C C . MET A 1 89 ? -9.809 7.889 17.874 1.00 91.56 89 MET A C 1
ATOM 678 O O . MET A 1 89 ? -9.782 8.591 18.882 1.00 91.56 89 MET A O 1
ATOM 682 N N . VAL A 1 90 ? -8.898 8.013 16.902 1.00 89.44 90 VAL A N 1
ATOM 683 C CA . VAL A 1 90 ? -7.792 8.986 16.968 1.00 89.44 90 VAL A CA 1
ATOM 684 C C . VAL A 1 90 ? -8.315 10.424 16.917 1.00 89.44 90 VAL A C 1
ATOM 686 O O . VAL A 1 90 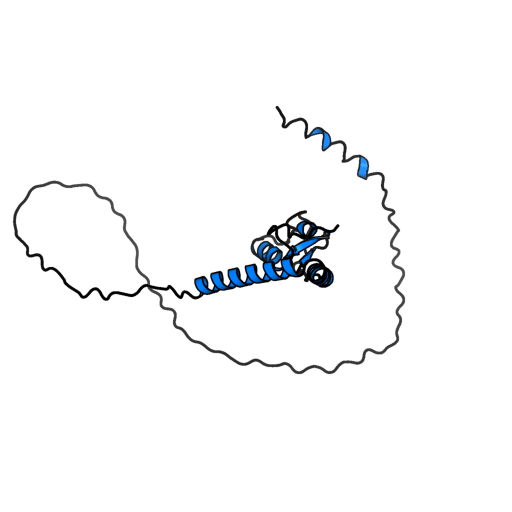? -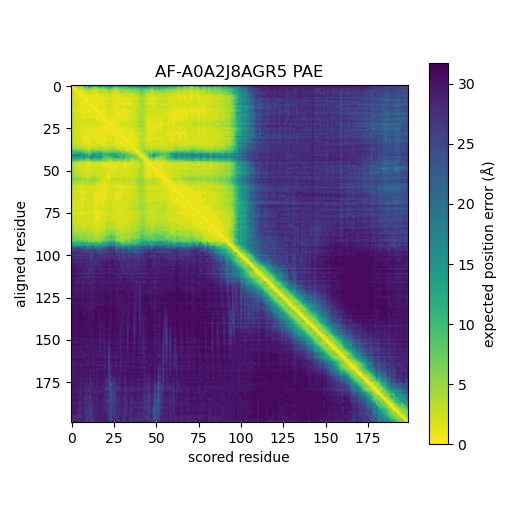7.834 11.274 17.667 1.00 89.44 90 VAL A O 1
ATOM 689 N N . ALA A 1 91 ? -9.327 10.698 16.090 1.00 89.19 91 ALA A N 1
ATOM 690 C CA . ALA A 1 91 ? -9.960 12.011 16.018 1.00 89.19 91 ALA A CA 1
ATOM 691 C C . ALA A 1 91 ? -10.576 12.419 17.368 1.00 89.19 91 ALA A C 1
ATOM 693 O O . ALA A 1 91 ? -10.292 13.515 17.850 1.00 89.19 91 ALA A O 1
ATOM 694 N N . ALA A 1 92 ? -11.322 11.518 18.020 1.00 84.94 92 ALA A N 1
ATOM 695 C CA . ALA A 1 92 ? -11.933 11.770 19.327 1.00 84.94 92 ALA A CA 1
ATOM 696 C C . ALA A 1 92 ? -10.892 12.116 20.408 1.00 84.94 92 ALA A C 1
ATOM 698 O O . ALA A 1 92 ? -11.081 13.073 21.163 1.00 84.94 92 ALA A O 1
ATOM 699 N N . VAL A 1 93 ? -9.757 11.402 20.432 1.00 81.19 93 VAL A N 1
ATOM 700 C CA . VAL A 1 93 ? -8.637 11.697 21.344 1.00 81.19 93 VAL A CA 1
ATOM 701 C C . VAL A 1 93 ? -8.029 13.074 21.053 1.00 81.19 93 VAL A C 1
ATOM 703 O O . VAL A 1 93 ? -7.769 13.839 21.979 1.00 81.19 93 VAL A O 1
ATOM 706 N N . SER A 1 94 ? -7.839 13.424 19.777 1.00 74.75 94 SER A N 1
ATOM 707 C CA . SER A 1 94 ? -7.225 14.702 19.385 1.00 74.75 94 SER A CA 1
ATOM 708 C C . SER A 1 94 ? -8.099 15.931 19.665 1.00 74.75 94 SER A C 1
ATOM 710 O O . SER A 1 94 ? -7.566 17.011 19.903 1.00 74.75 94 SER A O 1
ATOM 712 N N . THR A 1 95 ? -9.429 15.780 19.698 1.00 72.81 95 THR A N 1
ATOM 713 C CA . THR A 1 95 ? -10.358 16.891 19.977 1.00 72.81 95 THR A CA 1
ATOM 714 C C . THR A 1 95 ? -10.427 17.307 21.447 1.00 72.81 95 THR A C 1
ATOM 716 O O . THR A 1 95 ? -11.151 18.245 21.767 1.00 72.81 95 THR A O 1
ATOM 719 N N . GLY A 1 96 ? -9.700 16.645 22.356 1.00 60.12 96 GLY A N 1
ATOM 720 C CA . GLY A 1 96 ? -9.641 17.066 23.760 1.00 60.12 96 GLY A CA 1
ATOM 721 C C . GLY A 1 96 ? -11.001 17.075 24.467 1.00 60.12 96 GLY A C 1
ATOM 722 O O . GLY A 1 96 ? -11.146 17.709 25.511 1.00 60.12 96 GLY A O 1
ATOM 723 N N . ALA A 1 97 ? -11.997 16.359 23.938 1.00 52.72 97 ALA A N 1
ATOM 724 C CA . ALA A 1 97 ? -13.230 16.066 24.648 1.00 52.72 97 ALA A CA 1
ATOM 725 C C . ALA A 1 97 ? -12.918 15.009 25.713 1.00 52.72 97 ALA A C 1
ATOM 727 O O . ALA A 1 97 ? -13.237 13.835 25.559 1.00 52.72 97 ALA A O 1
ATOM 728 N N . HIS A 1 98 ? -12.227 15.426 26.773 1.00 44.94 98 HIS A N 1
ATOM 729 C CA . HIS A 1 98 ? -12.060 14.646 27.990 1.00 44.94 98 HIS A CA 1
ATOM 730 C C . HIS A 1 98 ? -13.469 14.380 28.549 1.00 44.94 98 HIS A C 1
ATOM 732 O O . HIS A 1 98 ? -14.109 15.320 29.033 1.00 44.94 98 HIS A O 1
ATOM 738 N N . PRO A 1 99 ? -14.006 13.146 28.509 1.00 57.66 99 PRO A N 1
ATOM 739 C CA . PRO A 1 99 ? -15.226 12.856 29.231 1.00 57.66 99 PRO A CA 1
ATOM 740 C C . PRO A 1 99 ? -14.831 12.788 30.708 1.00 57.66 99 PRO A C 1
ATOM 742 O O . PRO A 1 99 ? -13.985 11.987 31.095 1.00 57.66 99 PRO A O 1
ATOM 745 N N . ALA A 1 100 ? -15.432 13.651 31.522 1.00 54.84 100 ALA A N 1
ATOM 746 C CA . ALA A 1 100 ? -15.314 13.670 32.978 1.00 54.84 100 ALA A CA 1
ATOM 747 C C . ALA A 1 100 ? -13.956 14.122 33.564 1.00 54.84 100 ALA A C 1
ATOM 749 O O . ALA A 1 100 ? -13.218 13.358 34.175 1.00 54.84 100 ALA A O 1
ATOM 750 N N . GLN A 1 101 ? -13.740 15.437 33.586 1.00 58.00 101 GLN A N 1
ATOM 751 C CA . GLN A 1 101 ? -13.503 16.082 34.880 1.00 58.00 101 GLN A CA 1
ATOM 752 C C . GLN A 1 101 ? -14.768 16.855 35.232 1.00 58.00 101 GLN A C 1
ATOM 754 O O . GLN A 1 101 ? -14.901 18.049 34.983 1.00 58.00 101 GLN A O 1
ATOM 759 N N . ARG A 1 102 ? -15.754 16.134 35.767 1.00 49.38 102 ARG A N 1
ATOM 760 C CA . ARG A 1 102 ? -16.856 16.764 36.483 1.00 49.38 102 ARG A CA 1
ATOM 761 C C . ARG A 1 102 ? -16.215 17.338 37.741 1.00 49.38 102 ARG A C 1
ATOM 763 O O . ARG A 1 102 ? -15.958 16.598 38.687 1.00 49.38 102 ARG A O 1
ATOM 770 N N . SER A 1 103 ? -15.862 18.620 37.701 1.00 57.16 103 SER A N 1
ATOM 771 C CA . SER A 1 103 ? -15.455 19.355 38.887 1.00 57.16 103 SER A CA 1
ATOM 772 C C . SER A 1 103 ? -16.609 19.263 39.881 1.00 57.16 103 SER A C 1
ATOM 774 O O . SER A 1 103 ? -17.625 19.946 39.783 1.00 57.16 103 SER A O 1
ATOM 776 N N . LEU A 1 104 ? -16.486 18.360 40.850 1.00 62.06 104 LEU A N 1
ATOM 777 C CA . LEU A 1 104 ? -17.140 18.592 42.118 1.00 62.06 104 LEU A CA 1
ATOM 778 C C . LEU A 1 104 ? -16.459 19.844 42.656 1.00 62.06 104 LEU A C 1
ATOM 780 O O . LEU A 1 104 ? -15.277 19.818 42.997 1.00 62.06 104 LEU A O 1
ATOM 784 N N . ALA A 1 105 ? -17.189 20.954 42.653 1.00 51.59 105 ALA A N 1
ATOM 785 C CA . ALA A 1 105 ? -16.881 22.076 43.509 1.00 51.59 105 ALA A CA 1
ATOM 786 C C . ALA A 1 105 ? -16.835 21.532 44.944 1.00 51.59 105 ALA A C 1
ATOM 788 O O . ALA A 1 105 ? -17.865 21.376 45.598 1.00 51.59 105 ALA A O 1
ATOM 789 N N . ALA A 1 106 ? -15.642 21.164 45.409 1.00 50.81 106 ALA A N 1
ATOM 790 C CA . ALA A 1 106 ? -15.396 20.936 46.816 1.00 50.81 106 ALA A CA 1
ATOM 791 C C . ALA A 1 106 ? -15.472 22.313 47.470 1.00 50.81 106 ALA A C 1
ATOM 793 O O . ALA A 1 106 ? -14.543 23.119 47.394 1.00 50.81 106 ALA A O 1
ATOM 794 N N . ALA A 1 107 ? -16.651 22.598 48.018 1.00 49.81 107 ALA A N 1
ATOM 795 C CA . ALA A 1 107 ? -16.897 23.727 48.882 1.00 49.81 107 ALA A CA 1
ATOM 796 C C . ALA A 1 107 ? -15.759 23.847 49.903 1.00 49.81 107 ALA A C 1
ATOM 798 O O . ALA A 1 107 ? -15.355 22.875 50.543 1.00 49.81 107 ALA A O 1
ATOM 799 N N . ALA A 1 108 ? -15.245 25.064 50.023 1.00 54.16 108 ALA A N 1
ATOM 800 C CA . ALA A 1 108 ? -14.289 25.440 51.037 1.00 54.16 108 ALA A CA 1
ATOM 801 C C . ALA A 1 108 ? -14.830 25.088 52.432 1.00 54.16 108 ALA A C 1
ATOM 803 O O . ALA A 1 108 ? -15.803 25.675 52.896 1.00 54.16 108 ALA A O 1
ATOM 804 N N . VAL A 1 109 ? -14.143 24.188 53.129 1.00 50.53 109 VAL A N 1
ATOM 805 C CA . VAL A 1 109 ? -14.138 24.146 54.591 1.00 50.53 109 VAL A CA 1
ATOM 806 C C . VAL A 1 109 ? -12.677 24.212 54.999 1.00 50.53 109 VAL A C 1
ATOM 808 O O . VAL A 1 109 ? -11.935 23.242 54.884 1.00 50.53 109 VAL A O 1
ATOM 811 N N . ARG A 1 110 ? -12.242 25.401 55.417 1.00 51.78 110 ARG A N 1
ATOM 812 C CA . ARG A 1 110 ? -10.963 25.591 56.105 1.00 51.78 110 ARG A CA 1
ATOM 813 C C . ARG A 1 110 ? -11.154 25.102 57.543 1.00 51.78 110 ARG A C 1
ATOM 815 O O . ARG A 1 110 ? -11.977 25.697 58.238 1.00 51.78 110 ARG A O 1
ATOM 822 N N . PRO A 1 111 ? -10.423 24.095 58.042 1.00 49.16 111 PRO A N 1
ATOM 823 C CA . PRO A 1 111 ? -10.372 23.856 59.473 1.00 49.16 111 PRO A CA 1
ATOM 824 C C . PRO A 1 111 ? -9.418 24.884 60.089 1.00 49.16 111 PRO A C 1
ATOM 826 O O . PRO A 1 111 ? -8.224 24.901 59.787 1.00 49.16 111 PRO A O 1
ATOM 829 N N . SER A 1 112 ? -9.945 25.757 60.945 1.00 56.97 112 SER A N 1
ATOM 830 C CA . SER A 1 112 ? -9.132 26.509 61.901 1.00 56.97 112 SER A CA 1
ATOM 831 C C . SER A 1 112 ? -8.560 25.525 62.917 1.00 56.97 112 SER A C 1
ATOM 833 O O . SER A 1 112 ? -9.290 25.053 63.785 1.00 56.97 112 SER A O 1
ATOM 835 N N . PHE A 1 113 ? -7.265 25.227 62.834 1.00 51.09 113 PHE A N 1
ATOM 836 C CA . PHE A 1 113 ? -6.545 24.605 63.942 1.00 51.09 113 PHE A CA 1
ATOM 837 C C . PHE A 1 113 ? -5.840 25.691 64.749 1.00 51.09 113 PHE A C 1
ATOM 839 O O . PHE A 1 113 ? -4.959 26.394 64.254 1.00 51.09 113 PHE A O 1
ATOM 846 N N . GLY A 1 114 ? -6.307 25.850 65.987 1.00 42.94 114 GLY A N 1
ATOM 847 C CA . GLY A 1 114 ? -5.719 26.719 66.992 1.00 42.94 114 GLY A CA 1
ATOM 848 C C . GLY A 1 114 ? -4.350 26.221 67.453 1.00 42.94 114 GLY A C 1
ATOM 849 O O . GLY A 1 114 ? -4.088 25.022 67.538 1.00 42.94 114 GLY A O 1
ATOM 850 N N . HIS A 1 115 ? -3.490 27.186 67.759 1.00 49.91 115 HIS A N 1
ATOM 851 C CA . HIS A 1 115 ? -2.215 27.008 68.447 1.00 49.91 115 HIS A CA 1
ATOM 852 C C . HIS A 1 115 ? -2.403 26.437 69.862 1.00 49.91 115 HIS A C 1
ATOM 854 O O . HIS A 1 115 ? -3.378 26.766 70.540 1.00 49.91 115 HIS A O 1
ATOM 860 N N . PRO A 1 116 ? -1.384 25.730 70.375 1.00 53.00 116 PRO A N 1
ATOM 861 C CA . PRO A 1 116 ? -0.773 26.222 71.606 1.00 53.00 116 PRO A CA 1
ATOM 862 C C . PRO A 1 116 ? 0.763 26.267 71.558 1.00 53.00 116 PRO A C 1
ATOM 864 O O . PRO A 1 116 ? 1.422 25.805 70.630 1.00 53.00 116 PRO A O 1
ATOM 867 N N . SER A 1 117 ? 1.301 26.939 72.570 1.00 48.66 117 SER A N 1
ATOM 868 C CA . SER A 1 117 ? 2.669 27.425 72.764 1.00 48.66 117 SER A CA 1
ATOM 869 C C . SER A 1 117 ? 3.569 26.525 73.633 1.00 48.66 117 SER A C 1
ATOM 871 O O . SER A 1 117 ? 3.055 25.883 74.543 1.00 48.66 117 SER A O 1
ATOM 873 N N . ARG A 1 118 ? 4.903 26.706 73.473 1.00 43.81 118 ARG A N 1
ATOM 874 C CA . ARG A 1 118 ? 6.069 26.312 74.330 1.00 43.81 118 ARG A CA 1
ATOM 875 C C . ARG A 1 118 ? 6.465 24.822 74.308 1.00 43.81 118 ARG A C 1
ATOM 877 O O . ARG A 1 118 ? 5.602 23.975 74.415 1.00 43.81 118 ARG A O 1
ATOM 884 N N . GLY A 1 119 ? 7.737 24.401 74.231 1.00 39.12 119 GLY A N 1
ATOM 885 C CA . GLY A 1 119 ? 9.069 25.028 74.362 1.00 39.12 119 GLY A CA 1
ATOM 886 C C . GLY A 1 119 ? 10.189 24.038 73.916 1.00 39.12 119 GLY A C 1
ATOM 887 O O . GLY A 1 119 ? 9.867 23.097 73.199 1.00 39.12 119 GLY A O 1
ATOM 888 N N . PRO A 1 120 ? 11.485 24.232 74.258 1.00 59.72 120 PRO A N 1
ATOM 889 C CA . PRO A 1 120 ? 12.604 24.114 73.299 1.00 59.72 120 PRO A CA 1
ATOM 890 C C . PRO A 1 120 ? 13.497 22.858 73.436 1.00 59.72 120 PRO A C 1
ATOM 892 O O . PRO A 1 120 ? 13.598 22.315 74.527 1.00 59.72 120 PRO A O 1
ATOM 895 N N . SER A 1 121 ? 14.252 22.489 72.379 1.00 44.28 121 SER A N 1
ATOM 896 C CA . SER A 1 121 ? 15.712 22.211 72.450 1.00 44.28 121 SER A CA 1
ATOM 897 C C . SER A 1 121 ? 16.350 21.835 71.091 1.00 44.28 121 SER A C 1
ATOM 899 O O . SER A 1 121 ? 15.926 20.896 70.428 1.00 44.28 121 SER A O 1
ATOM 901 N N . ARG A 1 122 ? 17.389 22.606 70.731 1.00 43.69 122 ARG A N 1
ATOM 902 C CA . ARG A 1 122 ? 18.624 22.327 69.954 1.00 43.69 122 ARG A CA 1
ATOM 903 C C . ARG A 1 122 ? 18.694 21.097 69.022 1.00 43.69 122 ARG A C 1
ATOM 905 O O . ARG A 1 122 ? 18.754 19.973 69.498 1.00 43.69 122 ARG A O 1
ATOM 912 N N . ALA A 1 123 ? 18.987 21.331 67.738 1.00 37.62 123 ALA A N 1
ATOM 913 C CA . ALA A 1 123 ? 20.350 21.301 67.165 1.00 37.62 123 ALA A CA 1
ATOM 914 C C . ALA A 1 123 ? 20.296 21.427 65.624 1.00 37.62 123 ALA A C 1
ATOM 916 O O . ALA A 1 123 ? 19.555 20.714 64.957 1.00 37.62 123 ALA A O 1
ATOM 917 N N . ALA A 1 124 ? 21.083 22.354 65.074 1.00 40.97 124 ALA A N 1
ATOM 918 C CA . ALA A 1 124 ? 21.449 22.439 63.652 1.00 40.97 124 ALA A CA 1
ATOM 919 C C . ALA A 1 124 ? 22.712 21.570 63.397 1.00 40.97 124 ALA A C 1
ATOM 921 O O . ALA A 1 124 ? 23.227 21.020 64.375 1.00 40.97 124 ALA A O 1
ATOM 922 N N . PRO A 1 125 ? 23.322 21.519 62.190 1.00 58.97 125 PRO A N 1
ATOM 923 C CA . PRO A 1 125 ? 22.921 22.061 60.883 1.00 58.97 125 PRO A CA 1
ATOM 924 C C . PRO A 1 125 ? 23.020 21.007 59.750 1.00 58.97 125 PRO A C 1
ATOM 926 O O . PRO A 1 125 ? 23.421 19.878 59.980 1.00 58.97 125 PRO A O 1
ATOM 929 N N . HIS A 1 126 ? 22.668 21.364 58.512 1.00 40.91 126 HIS A N 1
ATOM 930 C CA . HIS A 1 126 ? 23.595 21.349 57.368 1.00 40.91 126 HIS A CA 1
ATOM 931 C C . HIS A 1 126 ? 22.893 21.887 56.115 1.00 40.91 126 HIS A C 1
ATOM 933 O O . HIS A 1 126 ? 21.751 21.562 55.806 1.00 40.91 126 HIS A O 1
ATOM 939 N N . ALA A 1 127 ? 23.609 22.789 55.453 1.00 40.25 127 ALA A N 1
ATOM 940 C CA . ALA A 1 127 ? 23.196 23.593 54.322 1.00 40.25 127 ALA A CA 1
ATOM 941 C C . ALA A 1 127 ? 23.102 22.785 53.020 1.00 40.25 127 ALA A C 1
ATOM 943 O O . ALA A 1 127 ? 23.948 21.934 52.755 1.00 40.25 127 ALA A O 1
ATOM 944 N N . ALA A 1 128 ? 22.139 23.137 52.169 1.00 48.53 128 ALA A N 1
ATOM 945 C CA . ALA A 1 128 ? 22.219 22.905 50.733 1.00 48.53 128 ALA A CA 1
ATOM 946 C C . ALA A 1 128 ? 21.423 23.998 50.010 1.00 48.53 128 ALA A C 1
ATOM 948 O O . ALA A 1 128 ? 20.205 23.939 49.859 1.00 48.53 128 ALA A O 1
ATOM 949 N N . ASP A 1 129 ? 22.172 25.022 49.624 1.00 49.94 129 ASP A N 1
ATOM 950 C CA . ASP A 1 129 ? 21.858 26.026 48.619 1.00 49.94 129 ASP A CA 1
ATOM 951 C C . ASP A 1 129 ? 21.500 25.362 47.281 1.00 49.94 129 ASP A C 1
ATOM 953 O O . ASP A 1 129 ? 22.305 24.595 46.755 1.00 49.94 129 ASP A O 1
ATOM 957 N N . ARG A 1 130 ? 20.317 25.665 46.733 1.00 54.62 130 ARG A N 1
ATOM 958 C CA . ARG A 1 130 ? 20.068 25.693 45.284 1.00 54.62 130 ARG A CA 1
ATOM 959 C C . ARG A 1 130 ? 18.963 26.696 44.981 1.00 54.62 130 ARG A C 1
ATOM 961 O O . ARG A 1 130 ? 17.779 26.415 45.160 1.00 54.62 130 ARG A O 1
ATOM 968 N N . GLY A 1 131 ? 19.380 27.861 44.496 1.00 45.28 131 GLY A N 1
ATOM 969 C CA . GLY A 1 131 ? 18.506 28.854 43.888 1.00 45.28 131 GLY A CA 1
ATOM 970 C C . GLY A 1 131 ? 17.654 28.277 42.755 1.00 45.28 131 GLY A C 1
ATOM 971 O O . GLY A 1 131 ? 18.097 27.428 41.979 1.00 45.28 131 GLY A O 1
ATOM 972 N N . GLN A 1 132 ? 16.423 28.775 42.650 1.00 59.03 132 GLN A N 1
ATOM 973 C CA . GLN A 1 132 ? 15.595 28.608 41.464 1.00 59.03 132 GLN A CA 1
ATOM 974 C C . GLN A 1 132 ? 15.163 29.968 40.936 1.00 59.03 132 GLN A C 1
ATOM 976 O O . GLN A 1 132 ? 14.733 30.858 41.668 1.00 59.03 132 GLN A O 1
ATOM 981 N N . ALA A 1 133 ? 15.375 30.091 39.633 1.00 48.12 133 ALA A N 1
ATOM 982 C CA . ALA A 1 133 ? 15.261 31.283 38.837 1.00 48.12 133 ALA A CA 1
ATOM 983 C C . ALA A 1 133 ? 13.802 31.625 38.511 1.00 48.12 133 ALA A C 1
ATOM 985 O O . ALA A 1 133 ? 13.009 30.774 38.124 1.00 48.12 133 ALA A O 1
ATOM 986 N N . MET A 1 134 ? 13.514 32.914 38.667 1.00 44.56 134 MET A N 1
ATOM 987 C CA . MET A 1 134 ? 12.795 33.799 37.750 1.00 44.56 134 MET A CA 1
ATOM 988 C C . MET A 1 134 ? 11.679 33.192 36.876 1.00 44.56 134 MET A C 1
ATOM 990 O O . MET A 1 134 ? 11.908 32.593 35.828 1.00 44.56 134 MET A O 1
ATOM 994 N N . LEU A 1 135 ? 10.445 33.492 37.284 1.00 53.47 135 LEU A N 1
ATOM 995 C CA . LEU A 1 135 ? 9.249 33.492 36.450 1.00 53.47 135 LEU A CA 1
ATOM 996 C C . LEU A 1 135 ? 9.355 34.604 35.397 1.00 53.47 135 LEU A C 1
ATOM 998 O O . LEU A 1 135 ? 9.519 35.768 35.760 1.00 53.47 135 LEU A O 1
ATOM 1002 N N . LEU A 1 136 ? 9.163 34.270 34.122 1.00 56.81 136 LEU A N 1
ATOM 1003 C CA . LEU A 1 136 ? 8.711 35.225 33.112 1.00 56.81 136 LEU A CA 1
ATOM 1004 C C . LEU A 1 136 ? 7.565 34.595 32.324 1.00 56.81 136 LEU A C 1
ATOM 1006 O O . LEU A 1 136 ? 7.752 33.778 31.425 1.00 56.81 136 LEU A O 1
ATOM 1010 N N . ALA A 1 137 ? 6.358 34.995 32.712 1.00 47.31 137 ALA A N 1
ATOM 1011 C CA . ALA A 1 137 ? 5.171 34.883 31.893 1.00 47.31 137 ALA A CA 1
ATOM 1012 C C . ALA A 1 137 ? 5.343 35.779 30.659 1.00 47.31 137 ALA A C 1
ATOM 1014 O O . ALA A 1 137 ? 5.687 36.954 30.776 1.00 47.31 137 ALA A O 1
ATOM 1015 N N . SER A 1 138 ? 5.087 35.242 29.473 1.00 51.94 138 SER A N 1
ATOM 1016 C CA . SER A 1 138 ? 4.857 36.053 28.280 1.00 51.94 138 SER A CA 1
ATOM 1017 C C . SER A 1 138 ? 3.582 35.571 27.617 1.00 51.94 138 SER A C 1
ATOM 1019 O O . SER A 1 138 ? 3.489 34.457 27.106 1.00 51.94 138 SER A O 1
ATOM 1021 N N . ALA A 1 139 ? 2.581 36.438 27.729 1.00 53.28 139 ALA A N 1
ATOM 1022 C CA . ALA A 1 139 ? 1.324 36.386 27.020 1.00 53.28 139 ALA A CA 1
ATOM 1023 C C . ALA A 1 139 ? 1.565 36.520 25.510 1.00 53.28 139 ALA A C 1
ATOM 1025 O O . ALA A 1 139 ? 2.379 37.333 25.076 1.00 53.28 139 ALA A O 1
ATOM 1026 N N . LEU A 1 140 ? 0.806 35.767 24.718 1.00 63.09 140 LEU A N 1
ATOM 1027 C CA . LEU A 1 140 ? 0.640 36.013 23.289 1.00 63.09 140 LEU A CA 1
ATOM 1028 C C . LEU A 1 140 ? -0.844 36.306 23.033 1.00 63.09 140 LEU A C 1
ATOM 1030 O O . LEU A 1 140 ? -1.689 35.515 23.463 1.00 63.09 140 LEU A O 1
ATOM 1034 N N . PRO A 1 141 ? -1.185 37.429 22.377 1.00 55.09 141 PRO A N 1
ATOM 1035 C CA . PRO A 1 141 ? -2.558 37.747 22.032 1.00 55.09 141 PRO A CA 1
ATOM 1036 C C . PRO A 1 141 ? -3.002 37.020 20.760 1.00 55.09 141 PRO A C 1
ATOM 1038 O O . PRO A 1 141 ? -2.257 36.870 19.792 1.00 55.09 141 PRO A O 1
ATOM 1041 N N . ALA A 1 142 ? -4.267 36.615 20.778 1.00 49.69 142 ALA A N 1
ATOM 1042 C CA . ALA A 1 142 ? -5.024 36.198 19.617 1.00 49.69 142 ALA A CA 1
ATOM 1043 C C . ALA A 1 142 ? -5.371 37.409 18.741 1.00 49.69 142 ALA A C 1
ATOM 1045 O O . ALA A 1 142 ? -5.955 38.366 19.243 1.00 49.69 142 ALA A O 1
ATOM 1046 N N . THR A 1 143 ? -5.131 37.317 17.432 1.00 58.34 143 THR A N 1
ATOM 1047 C CA . THR A 1 143 ? -5.971 37.973 16.422 1.00 58.34 143 THR A CA 1
ATOM 1048 C C . THR A 1 143 ? -6.084 37.091 15.181 1.00 58.34 143 THR A C 1
ATOM 1050 O O . THR A 1 143 ? -5.105 36.677 14.566 1.00 58.34 143 THR A O 1
ATOM 1053 N N . ALA A 1 144 ? -7.332 36.783 14.845 1.00 46.56 144 ALA A N 1
ATOM 1054 C CA . ALA A 1 144 ? -7.745 36.207 13.581 1.00 46.56 144 ALA A CA 1
ATOM 1055 C C . ALA A 1 144 ? -7.643 37.252 12.462 1.00 46.56 144 ALA A C 1
ATOM 1057 O O . ALA A 1 144 ? -7.906 38.429 12.701 1.00 46.56 144 ALA A O 1
ATOM 1058 N N . SER A 1 145 ? -7.384 36.816 11.230 1.00 58.41 145 SER A N 1
ATOM 1059 C CA . SER A 1 145 ? -8.013 37.435 10.060 1.00 58.41 145 SER A CA 1
ATOM 1060 C C . SER A 1 145 ? -7.949 36.494 8.863 1.00 58.41 145 SER A C 1
ATOM 1062 O O . SER A 1 145 ? -6.877 36.075 8.430 1.00 58.41 145 SER A O 1
ATOM 1064 N N . MET A 1 146 ? -9.129 36.141 8.366 1.00 51.84 146 MET A N 1
ATOM 1065 C CA . MET A 1 146 ? -9.343 35.409 7.128 1.00 51.84 146 MET A CA 1
ATOM 1066 C C . MET A 1 146 ? -9.462 36.433 6.001 1.00 51.84 146 MET A C 1
ATOM 1068 O O . MET A 1 146 ? -10.244 37.375 6.125 1.00 51.84 146 MET A O 1
ATOM 1072 N N . SER A 1 147 ? -8.771 36.233 4.881 1.00 56.41 147 SER A N 1
ATOM 1073 C CA . SER A 1 147 ? -9.095 36.952 3.649 1.00 56.41 147 SER A CA 1
ATOM 1074 C C . SER A 1 147 ? -9.038 36.041 2.424 1.00 56.41 147 SER A C 1
ATOM 1076 O O . SER A 1 147 ? -8.006 35.499 2.042 1.00 56.41 147 SER A O 1
ATOM 1078 N N . ALA A 1 148 ? -10.247 35.858 1.891 1.00 52.69 148 ALA A N 1
ATOM 1079 C CA . ALA A 1 148 ? -10.670 35.807 0.497 1.00 52.69 148 ALA A CA 1
ATOM 1080 C C . ALA A 1 148 ? -9.636 35.438 -0.579 1.00 52.69 148 ALA A C 1
ATOM 1082 O O . ALA A 1 148 ? -8.661 36.143 -0.830 1.00 52.69 148 ALA A O 1
ATOM 1083 N N . GLY A 1 149 ? -9.969 34.366 -1.301 1.00 44.91 149 GLY A N 1
ATOM 1084 C CA . GLY A 1 149 ? -9.305 33.958 -2.525 1.00 44.91 149 GLY A CA 1
ATOM 1085 C C . GLY A 1 149 ? -9.404 34.994 -3.644 1.00 44.91 149 GLY A C 1
ATOM 1086 O O . GLY A 1 149 ? -10.426 35.651 -3.837 1.00 44.91 149 GLY A O 1
ATOM 1087 N N . ALA A 1 150 ? -8.330 35.062 -4.422 1.00 46.81 150 ALA A N 1
ATOM 1088 C CA . ALA A 1 150 ? -8.312 35.660 -5.742 1.00 46.81 150 ALA A CA 1
ATOM 1089 C C . ALA A 1 150 ? -8.179 34.522 -6.762 1.00 46.81 150 ALA A C 1
ATOM 1091 O O . ALA A 1 150 ? -7.150 33.851 -6.842 1.00 46.81 150 ALA A O 1
ATOM 1092 N N . VAL A 1 151 ? -9.253 34.279 -7.511 1.00 51.12 151 VAL A N 1
ATOM 1093 C CA . VAL A 1 151 ? -9.238 33.428 -8.702 1.00 51.12 151 VAL A CA 1
ATOM 1094 C C . VAL A 1 151 ? -8.555 34.199 -9.831 1.00 51.12 151 VAL A C 1
ATOM 1096 O O . VAL A 1 151 ? -9.023 35.258 -10.242 1.00 51.12 151 VAL A O 1
ATOM 1099 N N . ALA A 1 152 ? -7.417 33.693 -10.305 1.00 51.81 152 ALA A N 1
ATOM 1100 C CA . ALA A 1 152 ? -6.738 34.241 -11.472 1.00 51.81 152 ALA A CA 1
ATOM 1101 C C . ALA A 1 152 ? -7.515 33.870 -12.754 1.00 51.81 152 ALA A C 1
ATOM 1103 O O . ALA A 1 152 ? -7.953 32.722 -12.883 1.00 51.81 152 ALA A O 1
ATOM 1104 N N . PRO A 1 153 ? -7.698 34.802 -13.705 1.00 56.69 153 PRO A N 1
ATOM 1105 C CA . PRO A 1 153 ? -8.377 34.515 -14.961 1.00 56.69 153 PRO A CA 1
ATOM 1106 C C . PRO A 1 153 ? -7.548 33.582 -15.856 1.00 56.69 153 PRO A C 1
ATOM 1108 O O . PRO A 1 153 ? -6.334 33.727 -15.994 1.00 56.69 153 PRO A O 1
ATOM 1111 N N . LEU A 1 154 ? -8.248 32.631 -16.479 1.00 56.47 154 LEU A N 1
ATOM 1112 C CA . LEU A 1 154 ? -7.746 31.728 -17.512 1.00 56.47 154 LEU A CA 1
ATOM 1113 C C . LEU A 1 154 ? -7.238 32.528 -18.721 1.00 56.47 154 LEU A C 1
ATOM 1115 O O . LEU A 1 154 ? -7.993 33.277 -19.341 1.00 56.47 154 LEU A O 1
ATOM 1119 N N . ALA A 1 155 ? -5.964 32.346 -19.068 1.00 55.22 155 ALA A N 1
ATOM 1120 C CA . ALA A 1 155 ? -5.393 32.857 -20.308 1.00 55.22 155 ALA A CA 1
ATOM 1121 C C . ALA A 1 155 ? -5.935 32.068 -21.521 1.00 55.22 155 ALA A C 1
ATOM 1123 O O . ALA A 1 155 ? -6.098 30.847 -21.427 1.00 55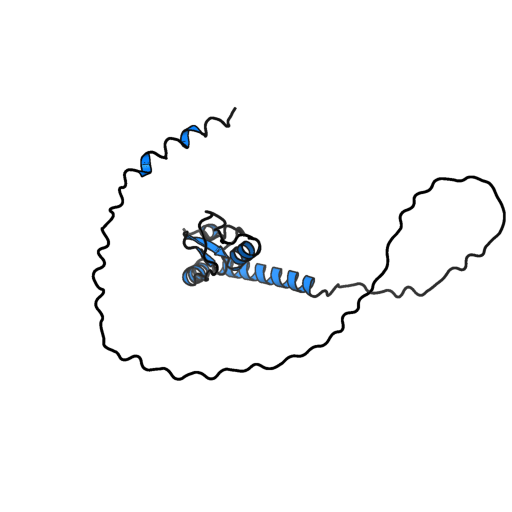.22 155 ALA A O 1
ATOM 1124 N N . PRO A 1 156 ? -6.205 32.723 -22.665 1.00 55.97 156 PRO A N 1
ATOM 1125 C CA . PRO A 1 156 ? -6.662 32.040 -23.868 1.00 55.97 156 PRO A CA 1
ATOM 1126 C C . PRO A 1 156 ? -5.556 31.173 -24.483 1.00 55.97 156 PRO A C 1
ATOM 1128 O O . PRO A 1 156 ? -4.385 31.551 -24.533 1.00 55.97 156 PRO A O 1
ATOM 1131 N N . ALA A 1 157 ? -5.966 30.000 -24.967 1.00 52.78 157 ALA A N 1
ATOM 1132 C CA . ALA A 1 157 ? -5.129 29.023 -25.644 1.00 52.78 157 ALA A CA 1
ATOM 1133 C C . ALA A 1 157 ? -4.476 29.627 -26.898 1.00 52.78 157 ALA A C 1
ATOM 1135 O O . ALA A 1 157 ? -5.154 29.957 -27.871 1.00 52.78 157 ALA A O 1
ATOM 1136 N N . ALA A 1 158 ? -3.149 29.745 -26.882 1.00 50.38 158 ALA A N 1
ATOM 1137 C CA . ALA A 1 158 ? -2.376 30.012 -28.083 1.00 50.38 158 ALA A CA 1
ATOM 1138 C C . ALA A 1 158 ? -2.410 28.765 -28.980 1.00 50.38 158 ALA A C 1
ATOM 1140 O O . ALA A 1 158 ? -1.981 27.680 -28.584 1.00 50.38 158 ALA A O 1
ATOM 1141 N N . ALA A 1 159 ? -2.947 28.933 -30.186 1.00 52.31 159 ALA A N 1
ATOM 1142 C CA . ALA A 1 159 ? -2.925 27.940 -31.244 1.00 52.31 159 ALA A CA 1
ATOM 1143 C C . ALA A 1 159 ? -1.471 27.597 -31.606 1.00 52.31 159 ALA A C 1
ATOM 1145 O O . ALA A 1 159 ? -0.719 28.453 -32.070 1.00 52.31 159 ALA A O 1
ATOM 1146 N N . ILE A 1 160 ? -1.075 26.343 -31.391 1.00 61.00 160 ILE A N 1
ATOM 1147 C CA . ILE A 1 160 ? 0.201 25.815 -31.877 1.00 61.00 160 ILE A CA 1
ATOM 1148 C C . ILE A 1 160 ? 0.000 25.462 -33.359 1.00 61.00 160 ILE A C 1
ATOM 1150 O O . ILE A 1 160 ? -0.871 24.639 -33.657 1.00 61.00 160 ILE A O 1
ATOM 1154 N N . PRO A 1 161 ? 0.753 26.060 -34.301 1.00 58.34 161 PRO A N 1
ATOM 1155 C CA . PRO A 1 161 ? 0.641 25.713 -35.709 1.00 58.34 161 PRO A CA 1
ATOM 1156 C C . PRO A 1 161 ? 1.106 24.270 -35.927 1.00 58.34 161 PRO A C 1
ATOM 1158 O O . PRO A 1 161 ? 2.243 23.898 -35.634 1.00 58.34 161 PRO A O 1
ATOM 1161 N N . LEU A 1 162 ? 0.198 23.451 -36.450 1.00 62.81 162 LEU A N 1
ATOM 1162 C CA . LEU A 1 162 ? 0.501 22.134 -36.991 1.00 62.81 162 LEU A CA 1
ATOM 1163 C C . LEU A 1 162 ? 1.412 22.318 -38.210 1.00 62.81 162 LEU A C 1
ATOM 1165 O O . LEU A 1 162 ? 0.962 22.808 -39.241 1.00 62.81 162 LEU A O 1
ATOM 1169 N N . GLY A 1 163 ? 2.675 21.902 -38.103 1.00 59.47 163 GLY A N 1
ATOM 1170 C CA . GLY A 1 163 ? 3.494 21.635 -39.285 1.00 59.47 163 GLY A CA 1
ATOM 1171 C C . GLY A 1 163 ? 4.883 22.256 -39.303 1.00 59.47 163 GLY A C 1
ATOM 1172 O O . GLY A 1 163 ? 5.165 23.077 -40.162 1.00 59.47 163 GLY A O 1
ATOM 1173 N N . THR A 1 164 ? 5.789 21.755 -38.464 1.00 55.75 164 THR A N 1
ATOM 1174 C CA . THR A 1 164 ? 7.183 21.525 -38.875 1.00 55.75 164 THR A CA 1
ATOM 1175 C C . THR A 1 164 ? 7.683 20.256 -38.190 1.00 55.75 164 THR A C 1
ATOM 1177 O O . THR A 1 164 ? 8.060 20.235 -37.022 1.00 55.75 164 THR A O 1
ATOM 1180 N N . TRP A 1 165 ? 7.626 19.144 -38.920 1.00 55.31 165 TRP A N 1
ATOM 1181 C CA . TRP A 1 165 ? 8.288 17.908 -38.524 1.00 55.31 165 TRP A CA 1
ATOM 1182 C C . TRP A 1 165 ? 9.798 18.145 -38.619 1.00 55.31 165 TRP A C 1
ATOM 1184 O O . TRP A 1 165 ? 10.356 18.191 -39.713 1.00 55.31 165 TRP A O 1
ATOM 1194 N N . VAL A 1 166 ? 10.442 18.379 -37.476 1.00 57.69 166 VAL A N 1
ATOM 1195 C CA . VAL A 1 166 ? 11.902 18.435 -37.376 1.00 57.69 166 VAL A CA 1
ATOM 1196 C C . VAL A 1 166 ? 12.388 16.994 -37.192 1.00 57.69 166 VAL A C 1
ATOM 1198 O O . VAL A 1 166 ? 12.095 16.400 -36.151 1.00 57.69 166 VAL A O 1
ATOM 1201 N N . PRO A 1 167 ? 13.084 16.388 -38.170 1.00 54.31 167 PRO A N 1
ATOM 1202 C CA . PRO A 1 167 ? 13.647 15.059 -37.982 1.00 54.31 167 PRO A CA 1
ATOM 1203 C C . PRO A 1 167 ? 14.735 15.113 -36.896 1.00 54.31 167 PRO A C 1
ATOM 1205 O O . PRO A 1 167 ? 15.520 16.067 -36.867 1.00 54.31 167 PRO A O 1
ATOM 1208 N N . PRO A 1 168 ? 14.819 14.113 -35.999 1.00 65.31 168 PRO A N 1
ATOM 1209 C CA . PRO A 1 168 ? 15.908 14.043 -35.042 1.00 65.31 168 PRO A CA 1
ATOM 1210 C C . PRO A 1 168 ? 17.222 13.857 -35.803 1.00 65.31 168 PRO A C 1
ATOM 1212 O O . PRO A 1 168 ? 17.450 12.846 -36.465 1.00 65.31 168 PRO A O 1
ATOM 1215 N N . VAL A 1 169 ? 18.081 14.869 -35.702 1.00 55.41 169 VAL A N 1
ATOM 1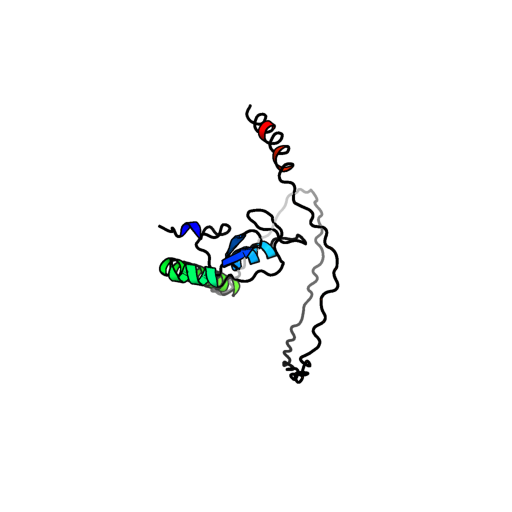216 C CA . VAL A 1 169 ? 19.499 14.787 -36.044 1.00 55.41 169 VAL A CA 1
ATOM 1217 C C . VAL A 1 169 ? 20.104 13.565 -35.362 1.00 55.41 169 VAL A C 1
ATOM 1219 O O . VAL A 1 169 ? 20.022 13.404 -34.144 1.00 55.41 169 VAL A O 1
ATOM 1222 N N . SER A 1 170 ? 20.693 12.706 -36.189 1.00 54.38 170 SER A N 1
ATOM 1223 C CA . SER A 1 170 ? 21.395 11.481 -35.834 1.00 54.38 170 SER A CA 1
ATOM 1224 C C . SER A 1 170 ? 22.511 11.744 -34.823 1.00 54.38 170 SER A C 1
ATOM 1226 O O . SER A 1 170 ? 23.665 11.963 -35.188 1.00 54.38 170 SER A O 1
ATOM 1228 N N . LEU A 1 171 ? 22.185 11.684 -33.535 1.00 55.06 171 LEU A N 1
ATOM 1229 C CA . LEU A 1 171 ? 23.173 11.439 -32.497 1.00 55.06 171 LEU A CA 1
ATOM 1230 C C . LEU A 1 171 ? 23.402 9.931 -32.453 1.00 55.06 171 LEU A C 1
ATOM 1232 O O . LEU A 1 171 ? 22.566 9.168 -31.971 1.00 55.06 171 LEU A O 1
ATOM 1236 N N . GLY A 1 172 ? 24.532 9.515 -33.023 1.00 50.75 172 GLY A N 1
ATOM 1237 C CA . GLY A 1 172 ? 25.028 8.151 -32.953 1.00 50.75 172 GLY A CA 1
ATOM 1238 C C . GLY A 1 172 ? 25.190 7.720 -31.500 1.00 50.75 172 GLY A C 1
ATOM 1239 O O . GLY A 1 172 ? 26.186 8.029 -30.854 1.00 50.75 172 GLY A O 1
ATOM 1240 N N . PHE A 1 173 ? 24.206 6.986 -30.992 1.00 39.09 173 PHE A N 1
ATOM 1241 C CA . PHE A 1 173 ? 24.380 6.162 -29.810 1.00 39.09 173 PHE A CA 1
ATOM 1242 C C . PHE A 1 173 ? 24.988 4.844 -30.273 1.00 39.09 173 PHE A C 1
ATOM 1244 O O . PHE A 1 173 ? 24.307 3.979 -30.824 1.00 39.09 173 PHE A O 1
ATOM 1251 N N . SER A 1 174 ? 26.301 4.719 -30.073 1.00 49.78 174 SER A N 1
ATOM 1252 C CA . SER A 1 174 ? 26.994 3.438 -30.105 1.00 49.78 174 SER A CA 1
ATOM 1253 C C . SER A 1 174 ? 26.211 2.442 -29.258 1.00 49.78 174 SER A C 1
ATOM 1255 O O . SER A 1 174 ? 26.062 2.617 -28.048 1.00 49.78 174 SER A O 1
ATOM 1257 N N . LEU A 1 175 ? 25.702 1.405 -29.917 1.00 45.97 175 LEU A N 1
ATOM 1258 C CA . LEU A 1 175 ? 25.153 0.209 -29.299 1.00 45.97 175 LEU A CA 1
ATOM 1259 C C . LEU A 1 175 ? 26.250 -0.423 -28.433 1.00 45.97 175 LEU A C 1
ATOM 1261 O O . LEU A 1 175 ? 27.057 -1.220 -28.905 1.00 45.97 175 LEU A O 1
ATOM 1265 N N . GLY A 1 176 ? 26.296 -0.035 -27.160 1.00 41.78 176 GLY A N 1
ATOM 1266 C CA . GLY A 1 176 ? 27.008 -0.756 -26.117 1.00 41.78 176 GLY A CA 1
ATOM 1267 C C . GLY A 1 176 ? 26.232 -2.028 -25.820 1.00 41.78 176 GLY A C 1
ATOM 1268 O O . GLY A 1 176 ? 25.311 -2.027 -25.006 1.00 41.78 176 GLY A O 1
ATOM 1269 N N . TRP A 1 177 ? 26.571 -3.095 -26.537 1.00 44.31 177 TRP A N 1
ATOM 1270 C CA . TRP A 1 177 ? 26.101 -4.439 -26.243 1.00 44.31 177 TRP A CA 1
ATOM 1271 C C . TRP A 1 177 ? 26.464 -4.792 -24.798 1.00 44.31 177 TRP A C 1
ATOM 1273 O O . TRP A 1 177 ? 27.618 -4.715 -24.382 1.00 44.31 177 TRP A O 1
ATOM 1283 N N . PHE A 1 178 ? 25.442 -5.147 -24.028 1.00 38.72 178 PHE A N 1
ATOM 1284 C CA . PHE A 1 178 ? 25.555 -5.628 -22.662 1.00 38.72 178 PHE A CA 1
ATOM 1285 C C . PHE A 1 178 ? 26.186 -7.028 -22.689 1.00 38.72 178 PHE A C 1
ATOM 1287 O O . PHE A 1 178 ? 25.534 -7.983 -23.109 1.00 38.72 178 PHE A O 1
ATOM 1294 N N . ASP A 1 179 ? 27.454 -7.138 -22.282 1.00 46.38 179 ASP A N 1
ATOM 1295 C CA . ASP A 1 179 ? 28.183 -8.405 -22.149 1.00 46.38 179 ASP A CA 1
ATOM 1296 C C . ASP A 1 179 ? 27.621 -9.223 -20.960 1.00 46.38 179 ASP A C 1
ATOM 1298 O O . ASP A 1 179 ? 27.743 -8.801 -19.803 1.00 46.38 179 ASP A O 1
ATOM 1302 N N . PRO A 1 180 ? 26.993 -10.395 -21.185 1.00 49.78 180 PRO A N 1
ATOM 1303 C CA . PRO A 1 180 ? 26.382 -11.185 -20.114 1.00 49.78 180 PRO A CA 1
ATOM 1304 C C . PRO A 1 180 ? 27.379 -12.009 -19.272 1.00 49.78 180 PRO A C 1
ATOM 1306 O O . PRO A 1 180 ? 26.951 -12.766 -18.393 1.00 49.78 180 PRO A O 1
ATOM 1309 N N . SER A 1 181 ? 28.695 -11.921 -19.507 1.00 50.81 181 SER A N 1
ATOM 1310 C CA . SER A 1 181 ? 29.688 -12.818 -18.892 1.00 50.81 181 SER A CA 1
ATOM 1311 C C . SER A 1 181 ? 30.329 -12.299 -17.590 1.00 50.81 181 SER A C 1
ATOM 1313 O O . SER A 1 181 ? 30.838 -13.095 -16.792 1.00 50.81 181 SER A O 1
ATOM 1315 N N . GLU A 1 182 ? 30.195 -11.009 -17.263 1.00 49.09 182 GLU A N 1
ATOM 1316 C CA . GLU A 1 182 ? 30.786 -10.413 -16.046 1.00 49.09 182 GLU A CA 1
ATOM 1317 C C . GLU A 1 182 ? 29.994 -10.741 -14.751 1.00 49.09 182 GLU A C 1
ATOM 1319 O O . GLU A 1 182 ? 30.493 -10.641 -13.626 1.00 49.09 182 GLU A O 1
ATOM 1324 N N . GLY A 1 183 ? 28.749 -11.219 -14.879 1.00 48.88 183 GLY A N 1
ATOM 1325 C CA . GLY A 1 183 ? 27.833 -11.511 -13.762 1.00 48.88 183 GLY A CA 1
ATOM 1326 C C . GLY A 1 183 ? 28.085 -12.826 -13.004 1.00 48.88 183 GLY A C 1
ATOM 1327 O O . GLY A 1 183 ? 27.319 -13.172 -12.091 1.00 48.88 183 GLY A O 1
ATOM 1328 N N . ARG A 1 184 ? 29.128 -13.587 -13.367 1.00 51.34 184 ARG A N 1
ATOM 1329 C CA . ARG A 1 184 ? 29.445 -14.898 -12.765 1.00 51.34 184 ARG A CA 1
ATOM 1330 C C . ARG A 1 184 ? 30.649 -14.877 -11.814 1.00 51.34 184 ARG A C 1
ATOM 1332 O O . ARG A 1 184 ? 30.742 -15.760 -10.966 1.00 51.34 184 ARG A O 1
ATOM 1339 N N . ARG A 1 185 ? 31.518 -13.855 -11.845 1.00 49.19 185 ARG A N 1
ATOM 1340 C CA . ARG A 1 185 ? 32.702 -13.783 -10.954 1.00 49.19 185 ARG A CA 1
ATOM 1341 C C . ARG A 1 185 ? 32.455 -13.179 -9.568 1.00 49.19 185 ARG A C 1
ATOM 1343 O O . ARG A 1 185 ? 33.230 -13.449 -8.660 1.00 49.19 185 ARG A O 1
ATOM 1350 N N . ARG A 1 186 ? 31.359 -12.445 -9.337 1.00 50.25 186 ARG A N 1
ATOM 1351 C CA . ARG A 1 186 ? 31.022 -11.930 -7.986 1.00 50.25 186 ARG A CA 1
ATOM 1352 C C . ARG A 1 186 ? 30.218 -12.891 -7.105 1.00 50.25 186 ARG A C 1
ATOM 1354 O O . ARG A 1 186 ? 30.063 -12.621 -5.917 1.00 50.25 186 ARG A O 1
ATOM 1361 N N . ARG A 1 187 ? 29.743 -14.021 -7.641 1.00 52.69 187 ARG A N 1
ATOM 1362 C CA . ARG A 1 187 ? 28.963 -15.019 -6.879 1.00 52.69 187 ARG A CA 1
ATOM 1363 C C . ARG A 1 187 ? 29.829 -16.007 -6.084 1.00 52.69 187 ARG A C 1
ATOM 1365 O O . ARG A 1 187 ? 29.299 -16.712 -5.234 1.00 52.69 187 ARG A O 1
ATOM 1372 N N . SER A 1 188 ? 31.148 -16.038 -6.295 1.00 54.38 188 SER A N 1
ATOM 1373 C CA . SER A 1 188 ? 32.056 -16.964 -5.597 1.00 54.38 188 SER A CA 1
ATOM 1374 C C . SER A 1 188 ? 32.642 -16.425 -4.282 1.00 54.38 188 SER A C 1
ATOM 1376 O O . SER A 1 188 ? 33.120 -17.216 -3.472 1.00 54.38 188 SER A O 1
ATOM 1378 N N . LEU A 1 189 ? 32.567 -15.116 -4.001 1.00 52.88 189 LEU A N 1
ATOM 1379 C CA . LEU A 1 189 ? 33.129 -14.533 -2.767 1.00 52.88 189 LEU A CA 1
ATOM 1380 C C . LEU A 1 189 ? 32.105 -14.362 -1.632 1.00 52.88 189 LEU A C 1
ATOM 1382 O O . LEU A 1 189 ? 32.474 -14.408 -0.459 1.00 52.88 189 LEU A O 1
ATOM 1386 N N . THR A 1 190 ? 30.810 -14.247 -1.934 1.00 54.53 190 THR A N 1
ATOM 1387 C CA . THR A 1 190 ? 29.753 -14.154 -0.907 1.00 54.53 190 THR A CA 1
ATOM 1388 C C . THR A 1 190 ? 29.294 -15.514 -0.372 1.00 54.53 190 THR A C 1
ATOM 1390 O O . THR A 1 190 ? 28.775 -15.577 0.741 1.00 54.53 190 THR A O 1
ATOM 1393 N N . ALA A 1 191 ? 29.573 -16.617 -1.077 1.00 52.31 191 ALA A N 1
ATOM 1394 C CA . ALA A 1 191 ? 29.335 -17.974 -0.574 1.00 52.31 191 ALA A CA 1
ATOM 1395 C C . ALA A 1 191 ? 30.359 -18.413 0.497 1.00 52.31 191 ALA A C 1
ATOM 1397 O O . ALA A 1 191 ? 30.060 -19.273 1.323 1.00 52.31 191 ALA A O 1
ATOM 1398 N N . ARG A 1 192 ? 31.549 -17.793 0.546 1.00 52.12 192 ARG A N 1
ATOM 1399 C CA . ARG A 1 192 ? 32.614 -18.160 1.500 1.00 52.12 192 ARG A CA 1
ATOM 1400 C C . ARG A 1 192 ? 32.512 -17.448 2.857 1.00 52.12 192 ARG A C 1
ATOM 1402 O O . ARG A 1 192 ? 33.068 -17.935 3.833 1.00 52.12 192 ARG A O 1
ATOM 1409 N N . ARG A 1 193 ? 31.751 -16.350 2.963 1.00 51.59 193 ARG A N 1
ATOM 1410 C CA . ARG A 1 193 ? 31.567 -15.603 4.229 1.00 51.59 193 ARG A CA 1
ATOM 1411 C C . ARG A 1 193 ? 30.412 -16.095 5.110 1.00 51.59 193 ARG A C 1
ATOM 1413 O O . ARG A 1 193 ? 30.328 -15.687 6.260 1.00 51.59 193 ARG A O 1
ATOM 1420 N N . ARG A 1 194 ? 29.567 -17.011 4.619 1.00 54.97 194 ARG A N 1
ATOM 1421 C CA . ARG A 1 194 ? 28.518 -17.674 5.423 1.00 54.97 194 ARG A CA 1
ATOM 1422 C C . ARG A 1 194 ? 28.978 -18.959 6.136 1.00 54.97 194 ARG A C 1
ATOM 1424 O O . ARG A 1 194 ? 28.168 -19.589 6.796 1.00 54.97 194 ARG A O 1
ATOM 1431 N N . ARG A 1 195 ? 30.266 -19.327 6.062 1.00 53.78 19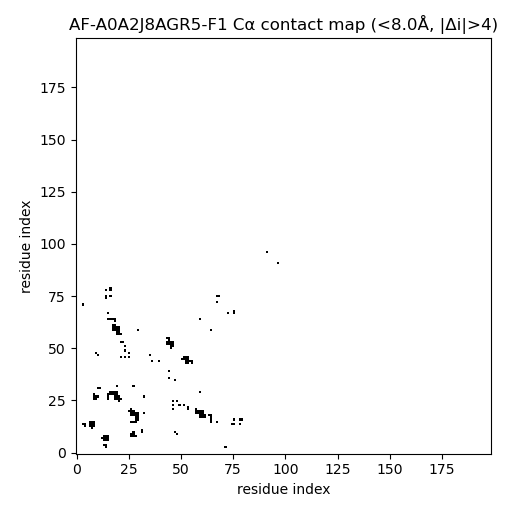5 ARG A N 1
ATOM 1432 C CA . ARG A 1 195 ? 30.861 -20.451 6.824 1.00 53.78 195 ARG A CA 1
ATOM 1433 C C . ARG A 1 195 ? 31.751 -20.033 8.010 1.00 53.78 195 ARG A C 1
ATOM 1435 O O . ARG A 1 195 ? 32.425 -20.882 8.568 1.00 53.78 195 ARG A O 1
ATOM 1442 N N . MET A 1 196 ? 31.763 -18.757 8.410 1.00 53.47 196 MET A N 1
ATOM 1443 C CA . MET A 1 196 ? 32.594 -18.259 9.530 1.00 53.47 196 MET A CA 1
ATOM 1444 C C . MET A 1 196 ? 31.795 -17.594 10.668 1.00 53.47 196 MET A C 1
ATOM 1446 O O . MET A 1 196 ? 32.364 -16.866 11.468 1.00 53.47 196 MET A O 1
ATOM 1450 N N . MET A 1 197 ? 30.481 -17.819 10.746 1.00 54.41 197 MET A N 1
ATOM 1451 C CA . MET A 1 197 ? 29.617 -17.312 11.835 1.00 54.41 197 MET A CA 1
ATOM 1452 C C . MET A 1 197 ? 28.744 -18.435 12.423 1.00 54.41 197 MET A C 1
ATOM 1454 O O . MET A 1 197 ? 27.626 -18.203 12.864 1.00 54.41 197 MET A O 1
ATOM 1458 N N . ALA A 1 198 ? 29.241 -19.670 12.350 1.00 51.19 198 ALA A N 1
ATOM 1459 C CA . ALA A 1 198 ? 28.644 -20.846 12.970 1.00 51.19 198 ALA A CA 1
ATOM 1460 C C . ALA A 1 198 ? 29.772 -21.688 13.586 1.00 51.19 198 ALA A C 1
ATOM 1462 O O . ALA A 1 198 ? 30.130 -22.734 13.049 1.00 51.19 198 ALA A O 1
ATOM 1463 N N . VAL A 1 199 ? 30.378 -21.147 14.645 1.00 52.03 199 VAL A N 1
ATOM 1464 C CA . VAL A 1 199 ? 31.103 -21.847 15.719 1.00 52.03 199 VAL A CA 1
ATOM 1465 C C . VAL A 1 199 ? 30.778 -21.095 16.998 1.00 52.03 199 VAL A C 1
ATOM 1467 O O . VAL A 1 199 ? 30.863 -19.846 16.945 1.00 52.03 199 VAL A O 1
#

Sequence (199 aa):
MLDSSDYDCSICQSLLLDPVVGPCGHDFCAACILAWSAQSSKSALGCPLCRAPLPRELGVCVRLRETLEVLFPQKVAERRKELQERKSMVAAVSTGAHPAQRSLAAAAVRPSFGHPSRGPSRAAPHAADRGQAMLLASALPATASMSAGAVAPLAPAAAIPLGTWVPPVSLGFSLGWFDPSEGRRRRSLTARRRRMMAV

Secondary structure (DSSP, 8-state):
---GGGGEETTTTEE-SSEEE-TTS-EEEHHHHHHHHHH--SSS-B-TTT--B--SS--B-HHHHHHHHHH-HHHHHHHHHHHHHHHHHHHHHHTT--S---------------------------------------------------PPPPPP-PPPPS-----------------TTGGGSSTTTSSSGGGSS--

InterPro domains:
  IPR001841 Zinc finger, RING-type [PS50089] (9-51)
  IPR001841 Zinc finger, RING-type [SM00184] (9-50)
  IPR013083 Zinc finger, RING/FYVE/PHD-type [G3DSA:3.30.40.10] (1-96)
  IPR017907 Zinc finger, RING-type, conserved site [PS00518] (24-33)
  IPR018957 Zinc finger, C3HC4 RING-type [PF00097] (9-50)

Radius of gyration: 34.5 Å; Cα contacts (8 Å, |Δi|>4): 103; chains: 1; bounding box: 50×60×114 Å

Mean predicted aligned error: 20.84 Å

Foldseek 3Di:
DDDQQVQAAPQVSAHADLWWAFPVGHIHHPVRLVVQLVPDPDPFRADPPPRHTGDPDTHRPPVVNVVCCVPPVPRNVVVVVVVVVVVVVVVVVVVPPPPDPPPPPPPDDDDDDDDDDDDDDDDDDDDDDDDDDDDDDDDDDDDDDDDDDDDDDDDDDDDDDPDDDDPDDDPDDPPPPDDPPVVPVVVVPVVVVVVPPPD

Solvent-accessible surface area (backbone atoms only — not comparable to full-atom values): 13990 Å² total; per-residue (Å²): 133,89,63,69,75,85,48,37,11,80,87,78,72,40,69,50,52,57,26,25,62,45,96,82,72,56,58,30,22,45,70,55,54,50,55,51,52,75,71,48,90,56,98,67,48,55,37,91,87,80,58,47,79,41,70,98,73,81,63,64,38,62,70,59,38,54,48,45,49,71,77,36,45,68,60,51,52,50,54,5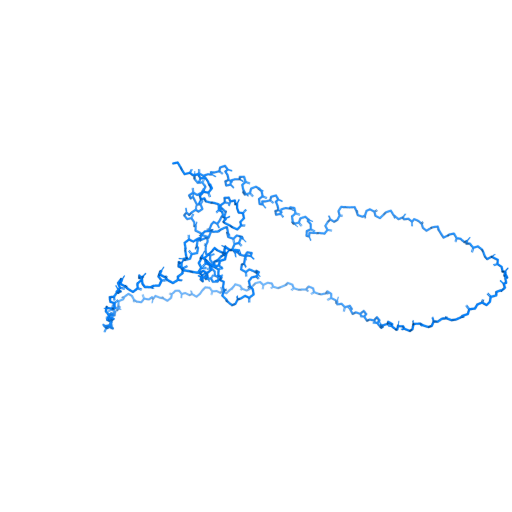1,48,56,51,50,53,55,50,52,54,52,49,52,63,72,68,66,71,69,83,77,81,75,77,71,81,76,72,89,75,82,82,86,79,80,84,88,81,90,86,89,84,90,84,86,86,84,88,81,91,76,89,79,82,80,88,78,90,75,90,79,86,88,79,87,84,90,80,81,88,81,84,78,80,83,76,82,84,79,83,74,81,90,80,78,88,75,78,81,76,85,73,83,73,77,83,76,77,84,75,83,73,72,79,63,70,70,62,67,64,65,66,63,65,75,73,78,82,81,129

Nearest PDB structures (foldseek):
  5fer-assembly1_A  TM=8.666E-01  e=2.712E-05  Homo sapiens
  6yxe-assembly2_B-2  TM=8.619E-01  e=9.802E-05  Homo sapiens
  5eya-assembly1_F  TM=8.658E-01  e=1.928E-04  Homo sapiens
  6yxe-assembly1_A-3  TM=8.217E-01  e=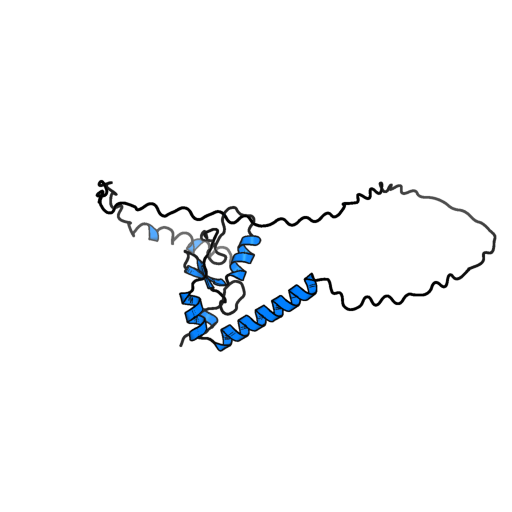2.207E-04  Homo sapiens